Protein AF-A0A0Q1BBE3-F1 (afdb_monomer)

Sequence (243 aa):
MKIILVIGLLFCFNSFLSADYQDIVNDFSSLLDNVRGSPYDESRFDVNLYFSVLTHISMESGYVLDFIYLSSGGDGSPILISREELVDRKIIEQEIVNNYEMDFEKFLEFCSAYTDHVVVEDTVQGYFELVLLIVMGEQFYLSWHGNYNDRRIIAGDQGIDDVLNQEIEFGQEFSDEFIQQAENLDPSPVIQDLGDQVMVKVLTFTKWGGFQTATFLISKKFPHEIQLDGYETVVAYNCGVRF

Secondary structure (DSSP, 8-state):
-----------S-HHHHHHHHHHHHHHHHHHHHTTTTSPP-TTS--GGGGGGT-TTEEEPTTEEEEEEEEEEBTEEEEEEEEEETTS-HHHHHHHHHHHHTT-HHHHHHHHHHGGGGEEE-SSHHHHHHHHHHHHHTT-SS-BGGGGGG--EEE-SHHHHHHHHHS--SSS-PPPHHHHHHHHT-----EEEE-SSEEEEEEEEEETTTEEEEEEEEEESSSSPPEEEEEEEEEEE-------

pLDDT: mean 88.36, std 15.4, range [30.89, 98.62]

Nearest PDB structures (foldseek):
  9brq-assembly1_7  TM=2.506E-01  e=3.958E-01  Mus musculus
  1usp-assembly1_B  TM=2.755E-01  e=1.616E+00  Deinococcus radiodurans R1 = ATCC 13939 = DSM 20539
  3vr4-assembly1_G  TM=2.197E-01  e=1.090E+00  Enterococcus hirae
  2h36-assembly1_X  TM=3.801E-01  e=6.235E+00  Sulfolobus islandicus filamentous virus
  9b8p-assembly1_H  TM=2.439E-01  e=1.808E+00  Rattus norvegicus

Radius of gyration: 19.4 Å; Cα contacts (8 Å, |Δi|>4): 385; chains: 1; bounding box: 69×38×48 Å

Structure (mmCIF, N/CA/C/O backbone):
data_AF-A0A0Q1BBE3-F1
#
_entry.id   AF-A0A0Q1BBE3-F1
#
loop_
_atom_site.group_PDB
_atom_site.id
_atom_site.type_symbol
_atom_site.label_atom_id
_atom_site.label_alt_id
_atom_site.label_comp_id
_atom_site.label_asym_id
_atom_site.label_entity_id
_atom_site.label_seq_id
_atom_site.pdbx_PDB_ins_code
_atom_site.Cartn_x
_atom_site.Cartn_y
_atom_site.Cartn_z
_atom_site.occupancy
_atom_site.B_iso_or_equiv
_atom_site.auth_seq_id
_atom_site.auth_comp_id
_atom_site.auth_asym_id
_atom_site.auth_atom_id
_atom_site.pdbx_PDB_model_num
ATOM 1 N N . MET A 1 1 ? -49.646 3.018 19.192 1.00 38.69 1 MET A N 1
ATOM 2 C CA . MET A 1 1 ? -48.468 3.439 18.410 1.00 38.69 1 MET A CA 1
ATOM 3 C C . MET A 1 1 ? -47.242 3.197 19.282 1.00 38.69 1 MET A C 1
ATOM 5 O O . MET A 1 1 ? -47.058 3.918 20.250 1.00 38.69 1 MET A O 1
ATOM 9 N N . LYS A 1 2 ? -46.522 2.090 19.063 1.00 30.89 2 LYS A N 1
ATOM 10 C CA . LYS A 1 2 ? -45.308 1.728 19.814 1.00 30.89 2 LYS A CA 1
ATOM 11 C C . LYS A 1 2 ? -44.113 2.065 18.928 1.00 30.89 2 LYS A C 1
ATOM 13 O O . LYS A 1 2 ? -44.001 1.502 17.846 1.00 30.89 2 LYS A O 1
ATOM 18 N N . ILE A 1 3 ? -43.277 2.993 19.377 1.00 31.72 3 ILE A N 1
ATOM 19 C CA . ILE A 1 3 ? -41.975 3.271 18.772 1.00 31.72 3 ILE A CA 1
ATOM 20 C C . ILE A 1 3 ? -41.036 2.182 19.293 1.00 31.72 3 ILE A C 1
ATOM 22 O O . ILE A 1 3 ? -40.785 2.110 20.495 1.00 31.72 3 ILE A O 1
ATOM 26 N N . ILE A 1 4 ? -40.598 1.289 18.409 1.00 33.25 4 ILE A N 1
ATOM 27 C CA . ILE A 1 4 ? -39.513 0.352 18.696 1.00 33.25 4 ILE A CA 1
ATOM 28 C C . ILE A 1 4 ? -38.225 1.103 18.370 1.00 33.25 4 ILE A C 1
ATOM 30 O O . ILE A 1 4 ? -37.929 1.367 17.209 1.00 33.25 4 ILE A O 1
ATOM 34 N N . LEU A 1 5 ? -37.506 1.496 19.417 1.00 34.03 5 LEU A N 1
ATOM 35 C CA . LEU A 1 5 ? -36.153 2.020 19.325 1.00 34.03 5 LEU A CA 1
ATOM 36 C C . LEU A 1 5 ? -35.224 0.810 19.139 1.00 34.03 5 LEU A C 1
ATOM 38 O O . LEU A 1 5 ? -35.000 0.054 20.084 1.00 34.03 5 LEU A O 1
ATOM 42 N N . VAL A 1 6 ? -34.745 0.579 17.917 1.00 35.16 6 VAL A N 1
ATOM 43 C CA . VAL A 1 6 ? -33.691 -0.411 17.660 1.00 35.16 6 VAL A CA 1
ATOM 44 C C . VAL A 1 6 ? -32.364 0.267 17.979 1.00 35.16 6 VAL A C 1
ATOM 46 O O . VAL A 1 6 ? -31.779 0.943 17.140 1.00 35.16 6 VAL A O 1
ATOM 49 N N . ILE A 1 7 ? -31.923 0.136 19.228 1.00 39.75 7 ILE A N 1
ATOM 50 C CA . ILE A 1 7 ? -30.528 0.379 19.595 1.00 39.75 7 ILE A CA 1
ATOM 51 C C . ILE A 1 7 ? -29.765 -0.843 19.087 1.00 39.75 7 ILE A C 1
ATOM 53 O O . ILE A 1 7 ? -29.813 -1.913 19.694 1.00 39.75 7 ILE A O 1
ATOM 57 N N . GLY A 1 8 ? -29.143 -0.702 17.916 1.00 35.53 8 GLY A N 1
ATOM 58 C CA . GLY A 1 8 ? -28.186 -1.674 17.410 1.00 35.53 8 GLY A CA 1
ATOM 59 C C . GLY A 1 8 ? -27.011 -1.741 18.376 1.00 35.53 8 GLY A C 1
ATOM 60 O O . GLY A 1 8 ? -26.301 -0.757 18.571 1.00 35.53 8 GLY A O 1
ATOM 61 N N . LEU A 1 9 ? -26.851 -2.892 19.020 1.00 37.28 9 LEU A N 1
ATOM 62 C CA . LEU A 1 9 ? -25.669 -3.215 19.797 1.00 37.28 9 LEU A CA 1
ATOM 63 C C . LEU A 1 9 ? -24.468 -3.315 18.847 1.00 37.28 9 LEU A C 1
ATOM 65 O O . LEU A 1 9 ? -24.250 -4.363 18.245 1.00 37.28 9 LEU A O 1
ATOM 69 N N . LEU A 1 10 ? -23.686 -2.237 18.730 1.00 39.53 10 LEU A N 1
ATOM 70 C CA . LEU A 1 10 ? -22.267 -2.332 18.382 1.00 39.53 10 LEU A CA 1
ATOM 71 C C . LEU A 1 10 ? -21.569 -3.018 19.564 1.00 39.53 10 LEU A C 1
ATOM 73 O O . LEU A 1 10 ? -21.119 -2.370 20.507 1.00 39.53 10 LEU A O 1
ATOM 77 N N . PHE A 1 11 ? -21.579 -4.349 19.575 1.00 39.91 11 PHE A N 1
ATOM 78 C CA . PHE A 1 11 ? -20.826 -5.129 20.548 1.00 39.91 11 PHE A CA 1
ATOM 79 C C . PHE A 1 11 ? -19.381 -5.280 20.061 1.00 39.91 11 PHE A C 1
ATOM 81 O O . PHE A 1 11 ? -19.138 -5.784 18.970 1.00 39.91 11 PHE A O 1
ATOM 88 N N . CYS A 1 12 ? -18.458 -4.833 20.911 1.00 37.78 12 CYS A N 1
ATOM 89 C CA . CYS A 1 12 ? -17.008 -5.017 20.927 1.00 37.78 12 CYS A CA 1
ATOM 90 C C . CYS A 1 12 ? -16.486 -6.317 20.270 1.00 37.78 12 CYS A C 1
ATOM 92 O O . CYS A 1 12 ? -16.204 -7.287 20.970 1.00 37.78 12 CYS A O 1
ATOM 94 N N . PHE A 1 13 ? -16.302 -6.313 18.949 1.00 41.62 13 PHE A N 1
ATOM 95 C CA . PHE A 1 13 ? -15.558 -7.344 18.207 1.00 41.62 13 PHE A CA 1
ATOM 96 C C . PHE A 1 13 ? -14.254 -6.815 17.578 1.00 41.62 13 PHE A C 1
ATOM 98 O O . PHE A 1 13 ? -13.546 -7.573 16.925 1.00 41.62 13 PHE A O 1
ATOM 105 N N . ASN A 1 14 ? -13.901 -5.542 17.794 1.00 45.69 14 ASN A N 1
ATOM 106 C CA . ASN A 1 14 ? -12.776 -4.914 17.089 1.00 45.69 14 ASN A CA 1
ATOM 107 C C . ASN A 1 14 ? -11.389 -5.349 17.584 1.00 45.69 14 ASN A C 1
ATOM 109 O O . ASN A 1 14 ? -10.481 -5.456 16.772 1.00 45.69 14 ASN A O 1
ATOM 113 N N . SER A 1 15 ? -11.205 -5.646 18.875 1.00 46.34 15 SER A N 1
ATOM 114 C CA . SER A 1 15 ? -9.851 -5.847 19.422 1.00 46.34 15 SER A CA 1
ATOM 115 C C . SER A 1 15 ? -9.188 -7.174 19.036 1.00 46.34 15 SER A C 1
ATOM 117 O O . SER A 1 15 ? -7.986 -7.310 19.205 1.00 46.34 15 SER A O 1
ATOM 119 N N . PHE A 1 16 ? -9.954 -8.171 18.574 1.00 43.41 16 PHE A N 1
ATOM 120 C CA . PHE A 1 16 ? -9.384 -9.428 18.066 1.00 43.41 16 PHE A CA 1
ATOM 121 C C . PHE A 1 16 ? -9.067 -9.352 16.570 1.00 43.41 16 PHE A C 1
ATOM 123 O O . PHE A 1 16 ? -8.090 -9.944 16.142 1.00 43.41 16 PHE A O 1
ATOM 130 N N . LEU A 1 17 ? -9.850 -8.592 15.798 1.00 57.25 17 LEU A N 1
ATOM 131 C CA . LEU A 1 17 ? -9.619 -8.422 14.362 1.00 57.25 17 LEU A CA 1
ATOM 132 C C . LEU A 1 17 ? -8.438 -7.481 14.068 1.00 57.25 17 LEU A C 1
ATOM 134 O O . LEU A 1 17 ? -7.783 -7.643 13.048 1.00 57.25 17 LEU A O 1
ATOM 138 N N . SER A 1 18 ? -8.141 -6.511 14.943 1.00 59.53 18 SER A N 1
ATOM 139 C CA . SER A 1 18 ? -7.030 -5.567 14.729 1.00 59.53 18 SER A CA 1
ATOM 140 C C . SER A 1 18 ? -5.644 -6.215 14.824 1.00 59.53 18 SER A C 1
ATOM 142 O O . SER A 1 18 ? -4.755 -5.854 14.054 1.00 59.53 18 SER A O 1
ATOM 144 N N . ALA A 1 19 ? -5.458 -7.197 15.715 1.00 63.62 19 ALA A N 1
ATOM 145 C CA . ALA A 1 19 ? -4.202 -7.944 15.818 1.00 63.62 19 ALA A CA 1
ATOM 146 C C . ALA A 1 19 ? -3.889 -8.693 14.509 1.00 63.62 19 ALA A C 1
ATOM 148 O O . ALA A 1 19 ? -2.782 -8.575 13.990 1.00 63.62 19 ALA A O 1
ATOM 149 N N . ASP A 1 20 ? -4.898 -9.348 13.924 1.00 85.62 20 ASP A N 1
ATOM 150 C CA . ASP A 1 20 ? -4.752 -10.105 12.676 1.00 85.62 20 ASP A CA 1
ATOM 151 C C . ASP A 1 20 ? -4.357 -9.193 11.494 1.00 85.62 20 ASP A C 1
ATOM 153 O O . ASP A 1 20 ? -3.498 -9.547 10.687 1.00 85.62 20 ASP A O 1
ATOM 157 N N . TYR A 1 21 ? -4.923 -7.983 11.399 1.00 95.06 21 TYR A N 1
ATOM 158 C CA . TYR A 1 21 ? -4.557 -7.042 10.333 1.00 95.06 21 TYR A CA 1
ATOM 159 C C . TYR A 1 21 ? -3.155 -6.454 10.501 1.00 95.06 21 TYR A C 1
ATOM 161 O O . TYR A 1 21 ? -2.458 -6.254 9.504 1.00 95.06 21 TYR A O 1
ATOM 169 N N . GLN A 1 22 ? -2.727 -6.170 11.734 1.00 95.75 22 GLN A N 1
ATOM 170 C CA . GLN A 1 22 ? -1.378 -5.662 11.978 1.00 95.75 22 GLN A CA 1
ATOM 171 C C . GLN A 1 22 ? -0.310 -6.714 11.652 1.00 95.75 22 GLN A C 1
ATOM 173 O O . GLN A 1 22 ? 0.737 -6.352 11.114 1.00 95.75 22 GLN A O 1
ATOM 178 N N . ASP A 1 23 ? -0.586 -7.995 11.897 1.00 95.94 23 ASP A N 1
ATOM 179 C CA . ASP A 1 23 ? 0.309 -9.089 11.511 1.00 95.94 23 ASP A CA 1
ATOM 180 C C . ASP A 1 23 ? 0.468 -9.170 9.984 1.00 95.94 23 ASP A C 1
ATOM 182 O O . ASP A 1 23 ? 1.596 -9.182 9.491 1.00 95.94 23 ASP A O 1
ATOM 186 N N . ILE A 1 24 ? -0.627 -9.079 9.216 1.00 97.12 24 ILE A N 1
ATOM 187 C CA . ILE A 1 24 ? -0.568 -9.037 7.740 1.00 97.12 24 ILE A CA 1
ATOM 188 C C . ILE A 1 24 ? 0.247 -7.828 7.254 1.00 97.12 24 ILE A C 1
ATOM 190 O O . ILE A 1 24 ? 1.078 -7.953 6.353 1.00 97.12 24 ILE A O 1
ATOM 194 N N . VAL A 1 25 ? 0.050 -6.651 7.859 1.00 97.75 25 VAL A N 1
ATOM 195 C CA . VAL A 1 25 ? 0.835 -5.444 7.542 1.00 97.75 25 VAL A CA 1
ATOM 196 C C . VAL A 1 25 ? 2.324 -5.665 7.816 1.00 97.75 25 VAL A C 1
ATOM 198 O O . VAL A 1 25 ? 3.163 -5.206 7.035 1.00 97.75 25 VAL A O 1
ATOM 201 N N . ASN A 1 26 ? 2.673 -6.344 8.908 1.00 96.69 26 ASN A N 1
ATOM 202 C CA . ASN A 1 26 ? 4.059 -6.612 9.289 1.00 96.69 26 ASN A CA 1
ATOM 203 C C . ASN A 1 26 ? 4.722 -7.630 8.354 1.00 96.69 26 ASN A C 1
ATOM 205 O O . ASN A 1 26 ? 5.845 -7.400 7.898 1.00 96.69 26 ASN A O 1
ATOM 209 N N . ASP A 1 27 ? 4.016 -8.704 8.008 1.00 97.06 27 ASP A N 1
ATOM 210 C CA . ASP A 1 27 ? 4.481 -9.702 7.045 1.00 97.06 27 ASP A CA 1
ATOM 211 C C . ASP A 1 27 ? 4.685 -9.071 5.662 1.00 97.06 27 ASP A C 1
ATOM 213 O O . ASP A 1 27 ? 5.722 -9.268 5.023 1.00 97.06 27 ASP A O 1
ATOM 217 N N . PHE A 1 28 ? 3.746 -8.225 5.229 1.00 97.25 28 PHE A N 1
ATOM 218 C CA . PHE A 1 28 ? 3.855 -7.499 3.967 1.00 97.25 28 PHE A CA 1
ATOM 219 C C . PHE A 1 28 ? 5.021 -6.503 3.981 1.00 97.25 28 PHE A C 1
ATOM 221 O O . PHE A 1 28 ? 5.818 -6.463 3.045 1.00 97.25 28 PHE A O 1
ATOM 228 N N . SER A 1 29 ? 5.184 -5.746 5.072 1.00 95.81 29 SER A N 1
ATOM 229 C CA . SER A 1 29 ? 6.319 -4.827 5.257 1.00 95.81 29 SER A CA 1
ATOM 230 C C . SER A 1 29 ? 7.657 -5.563 5.202 1.00 95.81 29 SER A C 1
ATOM 232 O O . SER A 1 29 ? 8.589 -5.093 4.553 1.00 95.81 29 SER A O 1
ATOM 234 N N . SER A 1 30 ? 7.727 -6.757 5.793 1.00 95.44 30 SER A N 1
ATOM 235 C CA . SER A 1 30 ? 8.933 -7.587 5.797 1.00 95.44 30 SER A CA 1
ATOM 236 C C . SER A 1 30 ? 9.357 -8.018 4.390 1.00 95.44 30 SER A C 1
ATOM 238 O O . SER A 1 30 ? 10.555 -8.127 4.124 1.00 95.44 30 SER A O 1
ATOM 240 N N . LEU A 1 31 ? 8.414 -8.226 3.459 1.00 95.12 31 LEU A N 1
ATOM 241 C CA . LEU A 1 31 ? 8.752 -8.470 2.052 1.00 95.12 31 LEU A CA 1
ATOM 242 C C . LEU A 1 31 ? 9.454 -7.254 1.433 1.00 95.12 31 LEU A C 1
ATOM 244 O O . LEU A 1 31 ? 10.490 -7.416 0.787 1.00 95.12 31 LEU A O 1
ATOM 248 N N . LEU A 1 32 ? 8.917 -6.055 1.669 1.00 93.44 32 LEU A N 1
ATOM 249 C CA . LEU A 1 32 ? 9.405 -4.786 1.116 1.00 93.44 32 LEU A CA 1
ATOM 250 C C . LEU A 1 32 ? 10.773 -4.388 1.695 1.00 93.44 32 LEU A C 1
ATOM 252 O O . LEU A 1 32 ? 11.658 -3.924 0.969 1.00 93.44 32 LEU A O 1
ATOM 256 N N . ASP A 1 33 ? 10.973 -4.608 2.995 1.00 89.25 33 ASP A N 1
ATOM 257 C CA . ASP A 1 33 ? 12.193 -4.233 3.717 1.00 89.25 33 ASP A CA 1
ATOM 258 C C . ASP A 1 33 ? 13.439 -4.996 3.241 1.00 89.25 33 ASP A C 1
ATOM 260 O O . ASP A 1 33 ? 14.551 -4.479 3.347 1.00 89.25 33 ASP A O 1
ATOM 264 N N . ASN A 1 34 ? 13.277 -6.166 2.611 1.00 85.94 34 ASN A N 1
ATOM 265 C CA . ASN A 1 34 ? 14.393 -6.920 2.020 1.00 85.94 34 ASN A CA 1
ATOM 266 C C . ASN A 1 34 ? 15.169 -6.135 0.952 1.00 85.94 34 ASN A C 1
ATOM 268 O O . ASN A 1 34 ? 16.331 -6.448 0.661 1.00 85.94 34 ASN A O 1
ATOM 272 N N . VAL A 1 35 ? 14.526 -5.140 0.340 1.00 86.69 35 VAL A N 1
ATOM 273 C CA . VAL A 1 35 ? 15.111 -4.337 -0.737 1.00 86.69 35 VAL A CA 1
ATOM 274 C C . VAL A 1 35 ? 14.996 -2.830 -0.509 1.00 86.69 35 VAL A C 1
ATOM 276 O O . VAL A 1 35 ? 15.541 -2.043 -1.287 1.00 86.69 35 VAL A O 1
ATOM 279 N N . ARG A 1 36 ? 14.350 -2.399 0.579 1.00 83.69 36 ARG A N 1
ATOM 280 C CA . ARG A 1 36 ? 14.282 -0.990 0.976 1.00 83.69 36 ARG A CA 1
ATOM 281 C C . ARG A 1 36 ? 15.690 -0.439 1.237 1.00 83.69 36 ARG A C 1
ATOM 283 O O . ARG A 1 36 ? 16.538 -1.101 1.829 1.00 83.69 36 ARG A O 1
ATOM 290 N N . GLY A 1 37 ? 15.968 0.758 0.719 1.00 80.69 37 GLY A N 1
ATOM 291 C CA . GLY A 1 37 ? 17.283 1.408 0.820 1.00 80.69 37 GLY A CA 1
ATOM 292 C C . GLY A 1 37 ? 18.412 0.747 0.013 1.00 80.69 37 GLY A C 1
ATOM 293 O O . GLY A 1 37 ? 19.529 1.262 -0.006 1.00 80.69 37 GLY A O 1
ATOM 294 N N . SER A 1 38 ? 18.153 -0.371 -0.674 1.00 84.81 38 SER A N 1
ATOM 295 C CA . SER A 1 38 ? 19.119 -0.973 -1.597 1.00 84.81 38 SER A CA 1
ATOM 296 C C . SER A 1 38 ? 19.057 -0.293 -2.969 1.00 84.81 38 SER A C 1
ATOM 298 O O . SER A 1 38 ? 17.979 0.122 -3.393 1.00 84.81 38 SER A O 1
ATOM 300 N N . PRO A 1 39 ? 20.173 -0.229 -3.720 1.00 85.81 39 PRO A N 1
ATOM 301 C CA . PRO A 1 39 ? 20.118 0.070 -5.146 1.00 85.81 39 PRO A CA 1
ATOM 302 C C . PRO A 1 39 ? 19.200 -0.918 -5.873 1.00 85.81 39 PRO A C 1
ATOM 304 O O . PRO A 1 39 ? 19.173 -2.102 -5.520 1.00 85.81 39 PRO A O 1
ATOM 307 N N . TYR A 1 40 ? 18.488 -0.434 -6.892 1.00 89.25 40 TYR A N 1
ATOM 308 C CA . TYR A 1 40 ? 17.643 -1.271 -7.738 1.00 89.25 40 TYR A CA 1
ATOM 309 C C . TYR A 1 40 ? 18.439 -2.418 -8.378 1.00 89.25 40 TY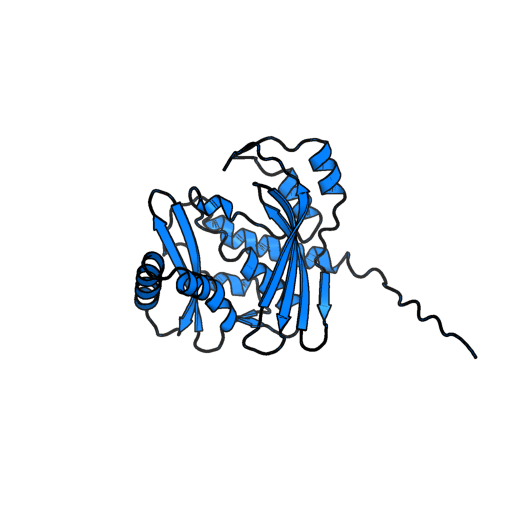R A C 1
ATOM 311 O O . TYR A 1 40 ? 19.509 -2.210 -8.954 1.00 89.25 40 TYR A O 1
ATOM 319 N N . ASP A 1 41 ? 17.885 -3.624 -8.271 1.00 88.25 41 ASP A N 1
ATOM 320 C CA . ASP A 1 41 ? 18.372 -4.846 -8.902 1.00 88.25 41 ASP A CA 1
ATOM 321 C C . ASP A 1 41 ? 17.161 -5.714 -9.255 1.00 88.25 41 ASP A C 1
ATOM 323 O O . ASP A 1 41 ? 16.503 -6.271 -8.375 1.00 88.25 41 ASP A O 1
ATOM 327 N N . GLU A 1 42 ? 16.874 -5.830 -10.551 1.00 84.38 42 GLU A N 1
ATOM 328 C CA . GLU A 1 42 ? 15.707 -6.551 -11.070 1.00 84.38 42 GLU A CA 1
ATOM 329 C C . GLU A 1 42 ? 15.639 -8.024 -10.639 1.00 84.38 42 GLU A C 1
ATOM 331 O O . GLU A 1 42 ? 14.571 -8.625 -10.677 1.00 84.38 42 GLU A O 1
ATOM 336 N N . SER A 1 43 ? 16.767 -8.621 -10.241 1.00 87.94 43 SER A N 1
ATOM 337 C CA . SER A 1 43 ? 16.845 -10.033 -9.859 1.00 87.94 43 SER A CA 1
ATOM 338 C C . SER A 1 43 ? 16.575 -10.289 -8.375 1.00 87.94 43 SER A C 1
ATOM 340 O O . SER A 1 43 ? 16.473 -11.443 -7.956 1.00 87.94 43 SER A O 1
ATOM 342 N N . ARG A 1 44 ? 16.493 -9.228 -7.563 1.00 89.50 44 ARG A N 1
ATOM 343 C CA . ARG A 1 44 ? 16.439 -9.320 -6.096 1.00 89.50 44 ARG A CA 1
ATOM 344 C C . ARG A 1 44 ? 15.040 -9.203 -5.508 1.00 89.50 44 ARG A C 1
ATOM 346 O O . ARG A 1 44 ? 14.896 -9.433 -4.308 1.00 89.50 44 ARG A O 1
ATOM 353 N N . PHE A 1 45 ? 14.038 -8.867 -6.315 1.00 93.75 45 PHE A N 1
ATOM 354 C CA . PHE A 1 45 ? 12.675 -8.694 -5.838 1.00 93.75 45 PHE A CA 1
ATOM 355 C C . PHE A 1 45 ? 11.650 -9.225 -6.833 1.00 93.75 45 PHE A C 1
ATOM 357 O O . PHE A 1 45 ? 11.679 -8.870 -8.008 1.00 93.75 45 PHE A O 1
ATOM 364 N N . ASP A 1 46 ? 10.735 -10.054 -6.339 1.00 94.75 46 ASP A N 1
ATOM 365 C CA . ASP A 1 46 ? 9.602 -10.575 -7.096 1.00 94.75 46 ASP A CA 1
ATOM 366 C C . ASP A 1 46 ? 8.309 -10.135 -6.410 1.00 94.75 46 ASP A C 1
ATOM 368 O O . ASP A 1 46 ? 7.975 -10.610 -5.323 1.00 94.75 46 ASP A O 1
ATOM 372 N N . VAL A 1 47 ? 7.577 -9.225 -7.054 1.00 96.44 47 VAL A N 1
ATOM 373 C CA . VAL A 1 47 ? 6.303 -8.693 -6.547 1.00 96.44 47 VAL A CA 1
ATOM 374 C C . VAL A 1 47 ? 5.215 -9.767 -6.455 1.00 96.44 47 VAL A C 1
ATOM 376 O O . VAL A 1 47 ? 4.268 -9.605 -5.694 1.00 96.44 47 VAL A O 1
ATOM 379 N N . ASN A 1 48 ? 5.351 -10.912 -7.135 1.00 96.94 48 ASN A N 1
ATOM 380 C CA . ASN A 1 48 ? 4.396 -12.016 -6.993 1.00 96.94 48 ASN A CA 1
ATOM 381 C C . ASN A 1 48 ? 4.480 -12.688 -5.614 1.00 96.94 48 ASN A C 1
ATOM 383 O O . ASN A 1 48 ? 3.534 -13.362 -5.204 1.00 96.94 48 ASN A O 1
ATOM 387 N N . LEU A 1 49 ? 5.559 -12.460 -4.851 1.00 97.12 49 LEU A N 1
ATOM 388 C CA . LEU A 1 49 ? 5.642 -12.886 -3.452 1.00 97.12 49 LEU A CA 1
ATOM 389 C C . LEU A 1 49 ? 4.602 -12.192 -2.565 1.00 97.12 49 LEU A C 1
ATOM 391 O O . LEU A 1 49 ? 4.277 -12.732 -1.509 1.00 97.12 49 LEU A O 1
ATOM 395 N N . TYR A 1 50 ? 4.027 -11.060 -2.989 1.00 98.25 50 TYR A N 1
ATOM 396 C CA . TYR A 1 50 ? 2.922 -10.409 -2.282 1.00 98.25 50 TYR A CA 1
ATOM 397 C C . TYR A 1 50 ? 1.764 -11.367 -2.015 1.00 98.25 50 TYR A C 1
ATOM 399 O O . TYR A 1 50 ? 1.258 -11.404 -0.898 1.00 98.25 50 TYR A O 1
ATOM 407 N N . PHE A 1 51 ? 1.420 -12.229 -2.973 1.00 98.12 51 PHE A N 1
ATOM 408 C CA . PHE A 1 51 ? 0.315 -13.186 -2.842 1.00 98.12 51 PHE A CA 1
ATOM 409 C C . PHE A 1 51 ? 0.615 -14.366 -1.901 1.00 98.12 51 PHE A C 1
ATOM 411 O O . PHE A 1 51 ? -0.264 -15.179 -1.630 1.00 98.12 51 PHE A O 1
ATOM 418 N N . SER A 1 52 ? 1.841 -14.473 -1.371 1.00 97.38 52 SER A N 1
ATOM 419 C CA . SER A 1 52 ? 2.135 -15.393 -0.260 1.00 97.38 52 SER A CA 1
ATOM 420 C C . SER A 1 52 ? 1.664 -14.861 1.100 1.00 97.38 52 SER A C 1
ATOM 422 O O . SER A 1 52 ? 1.489 -15.651 2.024 1.00 97.38 52 SER A O 1
ATOM 424 N N . VAL A 1 53 ? 1.439 -13.545 1.199 1.00 97.81 53 VAL A N 1
ATOM 425 C CA . VAL A 1 53 ? 0.921 -12.845 2.387 1.00 97.81 53 VAL A CA 1
ATOM 426 C C . VAL A 1 53 ? -0.526 -12.399 2.153 1.00 97.81 53 VAL A C 1
ATOM 428 O O . VAL A 1 53 ? -1.393 -12.632 2.990 1.00 97.81 53 VAL A O 1
ATOM 431 N N . LEU A 1 54 ? -0.803 -11.808 0.988 1.00 98.12 54 LEU A N 1
ATOM 432 C CA . LEU A 1 54 ? -2.121 -11.327 0.571 1.00 98.12 54 LEU A CA 1
ATOM 433 C C . LEU A 1 54 ? -2.941 -12.475 -0.040 1.00 98.12 54 LEU A C 1
ATOM 435 O O . LEU A 1 54 ? -3.130 -12.561 -1.252 1.00 98.12 54 LEU A O 1
ATOM 439 N N . THR A 1 55 ? -3.336 -13.420 0.810 1.00 97.88 55 THR A N 1
ATOM 440 C CA . THR A 1 55 ? -3.904 -14.718 0.401 1.00 97.88 55 THR A CA 1
ATOM 441 C C . THR A 1 55 ? -5.358 -14.685 -0.085 1.00 97.88 55 THR A C 1
ATOM 443 O O . THR A 1 55 ? -5.820 -15.682 -0.635 1.00 97.88 55 THR A O 1
ATOM 446 N N . HIS A 1 56 ? -6.066 -13.567 0.079 1.00 98.25 56 HIS A N 1
ATOM 447 C CA . HIS A 1 56 ? -7.457 -13.360 -0.351 1.00 98.25 56 HIS A CA 1
ATOM 448 C C . HIS A 1 56 ? -7.563 -12.489 -1.609 1.00 98.25 56 HIS A C 1
ATOM 450 O O . HIS A 1 56 ? -8.666 -12.111 -2.021 1.00 98.25 56 HIS A O 1
ATOM 456 N N . ILE A 1 57 ? -6.426 -12.166 -2.226 1.00 98.50 57 ILE A N 1
ATOM 457 C CA . ILE A 1 57 ? -6.360 -11.543 -3.543 1.00 98.50 57 ILE A CA 1
ATOM 458 C C . ILE A 1 57 ? -5.422 -12.338 -4.452 1.00 98.50 57 ILE A C 1
ATOM 460 O O . ILE A 1 57 ? -4.523 -13.049 -4.010 1.00 98.50 57 ILE A O 1
ATOM 464 N N . SER A 1 58 ? -5.633 -12.231 -5.755 1.00 98.50 58 SER A N 1
ATOM 465 C CA . SER A 1 58 ? -4.787 -12.870 -6.764 1.00 98.50 58 SER A CA 1
ATOM 466 C C . SER A 1 58 ? -4.835 -12.076 -8.060 1.00 98.50 58 SER A C 1
ATOM 468 O O . SER A 1 58 ? -5.696 -11.216 -8.227 1.00 98.50 58 SER A O 1
ATOM 470 N N . MET A 1 59 ? -3.934 -12.358 -8.995 1.00 98.31 59 MET A N 1
ATOM 471 C CA . MET A 1 59 ? -4.081 -11.832 -10.351 1.00 98.31 59 MET A CA 1
ATOM 472 C C . MET A 1 59 ? -5.167 -12.596 -11.115 1.00 98.31 59 MET A C 1
ATOM 474 O O . MET A 1 59 ? -5.358 -13.799 -10.923 1.00 98.31 59 MET A O 1
ATOM 478 N N . GLU A 1 60 ? -5.853 -11.904 -12.021 1.00 98.19 60 GLU A N 1
ATOM 479 C CA . GLU A 1 60 ? -6.737 -12.512 -13.010 1.00 98.19 60 GLU A CA 1
ATOM 480 C C . GLU A 1 60 ? -5.993 -13.604 -13.793 1.00 98.19 60 GLU A C 1
ATOM 482 O O . GLU A 1 60 ? -4.808 -13.488 -14.110 1.00 98.19 60 GLU A O 1
ATOM 487 N N . SER A 1 61 ? -6.692 -14.689 -14.132 1.00 97.50 61 SER A N 1
ATOM 488 C CA . SER A 1 61 ? -6.095 -15.786 -14.893 1.00 97.50 61 SER A CA 1
ATOM 489 C C . SER A 1 61 ? -5.509 -15.295 -16.223 1.00 97.50 61 SER A C 1
ATOM 491 O O . SER A 1 61 ? -6.210 -14.699 -17.036 1.00 97.50 61 SER A O 1
ATOM 493 N N . GLY A 1 62 ? -4.228 -15.591 -16.453 1.00 97.56 62 GLY A N 1
ATOM 494 C CA . GLY A 1 62 ? -3.481 -15.132 -17.628 1.00 97.56 62 GLY A CA 1
ATOM 495 C C . GLY A 1 62 ? -2.695 -13.838 -17.404 1.00 97.56 62 GLY A C 1
ATOM 496 O O . GLY A 1 62 ? -1.918 -13.461 -18.281 1.00 97.56 62 GLY A O 1
ATOM 497 N N . TYR A 1 63 ? -2.838 -13.205 -16.237 1.00 97.75 63 TYR A N 1
ATOM 498 C CA . TYR A 1 63 ? -2.085 -12.025 -15.827 1.00 97.75 63 TYR A CA 1
ATOM 499 C C . TYR A 1 63 ? -1.134 -12.333 -14.670 1.00 97.75 63 TYR A C 1
ATOM 501 O O . TYR A 1 63 ? -1.361 -13.232 -13.861 1.00 97.75 63 TYR A O 1
ATOM 509 N N . VAL A 1 64 ? -0.062 -11.550 -14.588 1.00 97.12 64 VAL A N 1
ATOM 510 C CA . VAL A 1 64 ? 0.893 -11.543 -13.476 1.00 97.12 64 VAL A CA 1
ATOM 511 C C . VAL A 1 64 ? 1.116 -10.117 -12.991 1.00 97.12 64 VAL A C 1
ATOM 513 O O . VAL A 1 64 ? 0.970 -9.163 -13.765 1.00 97.12 64 VAL A O 1
ATOM 516 N N . LEU A 1 65 ? 1.484 -9.983 -11.716 1.00 97.38 65 LEU A N 1
ATOM 517 C CA . LEU A 1 65 ? 1.949 -8.718 -11.169 1.00 97.38 65 LEU A CA 1
ATOM 518 C C . LEU A 1 65 ? 3.428 -8.568 -11.533 1.00 97.38 65 LEU A C 1
ATOM 520 O O . LEU A 1 65 ? 4.219 -9.502 -11.386 1.00 97.38 65 LEU A O 1
ATOM 524 N N . ASP A 1 66 ? 3.801 -7.403 -12.031 1.00 95.62 66 ASP A N 1
ATOM 525 C CA . ASP A 1 66 ? 5.183 -7.043 -12.333 1.00 95.62 66 ASP A CA 1
ATOM 526 C C . ASP A 1 66 ? 5.396 -5.579 -11.934 1.00 95.62 66 ASP A C 1
ATOM 528 O O . ASP A 1 66 ? 4.485 -4.919 -11.427 1.00 95.62 66 ASP A O 1
ATOM 532 N N . PHE A 1 67 ? 6.597 -5.053 -12.142 1.00 94.38 67 PHE A N 1
ATOM 533 C CA . PHE A 1 67 ? 6.856 -3.638 -11.924 1.00 94.38 67 PHE A CA 1
ATOM 534 C C . PHE A 1 67 ? 7.857 -3.081 -12.928 1.00 94.38 67 PHE A C 1
ATOM 536 O O . PHE A 1 67 ? 8.713 -3.791 -13.460 1.00 94.38 67 PHE A O 1
ATOM 543 N N . ILE A 1 68 ? 7.764 -1.777 -13.161 1.00 92.38 68 ILE A N 1
ATOM 544 C CA . ILE A 1 68 ? 8.768 -1.003 -13.888 1.00 92.38 68 ILE A CA 1
ATOM 545 C C . ILE A 1 68 ? 9.424 -0.050 -12.905 1.00 92.38 68 ILE A C 1
ATOM 547 O O . ILE A 1 68 ? 8.750 0.598 -12.110 1.00 92.38 68 ILE A O 1
ATOM 551 N N . TYR A 1 69 ? 10.749 0.042 -12.957 1.00 91.69 69 TYR A N 1
ATOM 552 C CA . TYR A 1 69 ? 11.488 0.983 -12.133 1.00 91.69 69 TYR A CA 1
ATOM 553 C C . TYR A 1 69 ? 11.750 2.272 -12.905 1.00 91.69 69 TYR A C 1
ATOM 555 O O . TYR A 1 69 ? 12.535 2.286 -13.855 1.00 91.69 69 TYR A O 1
ATOM 563 N N . LEU A 1 70 ? 11.110 3.365 -12.493 1.00 88.19 70 LEU A N 1
ATOM 564 C CA . LEU A 1 70 ? 11.417 4.678 -13.041 1.00 88.19 70 LEU A CA 1
ATOM 565 C C . LEU A 1 70 ? 12.623 5.255 -12.318 1.00 88.19 70 LEU A C 1
ATOM 567 O O . LEU A 1 70 ? 12.560 5.507 -11.117 1.00 88.19 70 LEU A O 1
ATOM 571 N N . SER A 1 71 ? 13.704 5.504 -13.056 1.00 87.62 71 SER A N 1
ATOM 572 C CA . SER A 1 71 ? 14.896 6.164 -12.525 1.00 87.62 71 SER A CA 1
ATOM 573 C C . SER A 1 71 ? 15.303 7.356 -13.382 1.00 87.62 71 SER A C 1
ATOM 575 O O . SER A 1 71 ? 15.524 7.205 -14.585 1.00 87.62 71 SER A O 1
ATOM 577 N N . SER A 1 72 ? 15.463 8.527 -12.767 1.00 81.56 72 SER A N 1
ATOM 578 C CA . SER A 1 72 ? 15.972 9.726 -13.440 1.00 81.56 72 SER A CA 1
ATOM 579 C C . SER A 1 72 ? 16.695 10.628 -12.448 1.00 81.56 72 SER A C 1
ATOM 581 O O . SER A 1 72 ? 16.192 10.892 -11.368 1.00 81.56 72 SER A O 1
ATOM 583 N N . GLY A 1 73 ? 17.900 11.099 -12.781 1.00 76.81 73 GLY A N 1
ATOM 584 C CA . GLY A 1 73 ? 18.582 12.131 -11.985 1.00 76.81 73 GLY A CA 1
ATOM 585 C C . GLY A 1 73 ? 18.891 11.785 -10.516 1.00 76.81 73 GLY A C 1
ATOM 586 O O . GLY A 1 73 ? 19.218 12.691 -9.759 1.00 76.81 73 GLY A O 1
ATOM 587 N N . GLY A 1 74 ? 18.825 10.509 -10.115 1.00 76.88 74 GLY A N 1
ATOM 588 C CA . GLY A 1 74 ? 18.964 10.062 -8.719 1.00 76.88 74 GLY A CA 1
ATOM 589 C C . GLY A 1 74 ? 17.634 9.721 -8.036 1.00 76.88 74 GLY A C 1
ATOM 590 O O . GLY A 1 74 ? 17.643 9.032 -7.012 1.00 76.88 74 GLY A O 1
ATOM 591 N N . ASP A 1 75 ? 16.509 10.125 -8.631 1.00 85.31 75 ASP A N 1
ATOM 592 C CA . ASP A 1 75 ? 15.180 9.637 -8.273 1.00 85.31 75 ASP A CA 1
ATOM 593 C C . ASP A 1 75 ? 14.994 8.189 -8.693 1.00 85.31 75 ASP A C 1
ATOM 595 O O . ASP A 1 75 ? 15.568 7.722 -9.685 1.00 85.31 75 ASP A O 1
ATOM 599 N N . GLY A 1 76 ? 14.166 7.495 -7.922 1.00 89.19 76 GLY A N 1
ATOM 600 C CA . GLY A 1 76 ? 13.835 6.107 -8.165 1.00 89.19 76 GLY A CA 1
ATOM 601 C C . GLY A 1 76 ? 12.534 5.714 -7.488 1.00 89.19 76 GLY A C 1
ATOM 602 O O . GLY A 1 76 ? 12.416 5.853 -6.269 1.00 89.19 76 GLY A O 1
ATOM 603 N N . SER A 1 77 ? 11.576 5.209 -8.257 1.00 91.19 77 SER A N 1
ATOM 604 C CA . SER A 1 77 ? 10.342 4.631 -7.722 1.00 91.19 77 SER A CA 1
ATOM 605 C C . SER A 1 77 ? 9.850 3.490 -8.613 1.00 91.19 77 SER A C 1
ATOM 607 O O . SER A 1 77 ? 9.840 3.639 -9.841 1.00 91.19 77 SER A O 1
ATOM 609 N N . PRO A 1 78 ? 9.439 2.352 -8.034 1.00 92.69 78 PRO A N 1
ATOM 610 C CA . PRO A 1 78 ? 8.746 1.327 -8.790 1.00 92.69 78 PRO A CA 1
ATOM 611 C C . PRO A 1 78 ? 7.324 1.787 -9.116 1.00 92.69 78 PRO A C 1
ATOM 613 O O . PRO A 1 78 ? 6.737 2.584 -8.388 1.00 92.69 78 PRO A O 1
ATOM 616 N N . ILE A 1 79 ? 6.784 1.247 -10.199 1.00 91.88 79 ILE A N 1
ATOM 617 C CA . ILE A 1 79 ? 5.372 1.326 -10.561 1.00 91.88 79 ILE A CA 1
ATOM 618 C C . ILE A 1 79 ? 4.901 -0.098 -10.780 1.00 91.88 79 ILE A C 1
ATOM 620 O O . ILE A 1 79 ? 5.471 -0.806 -11.618 1.00 91.88 79 ILE A O 1
ATOM 624 N N . LEU A 1 80 ? 3.896 -0.522 -10.019 1.00 95.06 80 LEU A N 1
ATOM 625 C CA . LEU A 1 80 ? 3.269 -1.820 -10.219 1.00 95.06 80 LEU A CA 1
ATOM 626 C C . LEU A 1 80 ? 2.487 -1.820 -11.529 1.00 95.06 80 LEU A C 1
ATOM 628 O O . LEU A 1 80 ? 1.784 -0.872 -11.870 1.00 95.06 80 LEU A O 1
ATOM 632 N N . ILE A 1 81 ? 2.594 -2.925 -12.257 1.00 95.06 81 ILE A N 1
ATOM 633 C CA . ILE A 1 81 ? 1.854 -3.160 -13.491 1.00 95.06 81 ILE A CA 1
ATOM 634 C C . ILE A 1 81 ? 1.238 -4.553 -13.463 1.00 95.06 81 ILE A C 1
ATOM 636 O O . ILE A 1 81 ? 1.806 -5.504 -12.925 1.00 95.06 81 ILE A O 1
ATOM 640 N N . SER A 1 82 ? 0.089 -4.697 -14.107 1.00 95.00 82 SER A N 1
ATOM 641 C CA . SER A 1 82 ? -0.393 -5.996 -14.557 1.00 95.00 82 SER A CA 1
ATOM 642 C C . SER A 1 82 ? 0.104 -6.224 -15.974 1.00 95.00 82 SER A C 1
ATOM 644 O O . SER A 1 82 ? -0.007 -5.335 -16.823 1.00 95.00 82 SER A O 1
ATOM 646 N N . ARG A 1 83 ? 0.589 -7.424 -16.272 1.00 94.44 83 ARG A N 1
ATOM 647 C CA . ARG A 1 83 ? 0.859 -7.830 -17.654 1.00 94.44 83 ARG A CA 1
ATOM 648 C C . ARG A 1 83 ? 0.309 -9.214 -17.921 1.00 94.44 83 ARG A C 1
ATOM 650 O O . ARG A 1 83 ? 0.270 -10.049 -17.020 1.00 94.44 83 ARG A O 1
ATOM 657 N N . GLU A 1 84 ? -0.049 -9.472 -19.171 1.00 95.75 84 GLU A N 1
ATOM 658 C CA . GLU A 1 84 ? -0.284 -10.840 -19.621 1.00 95.75 84 GLU A CA 1
ATOM 659 C C . GLU A 1 84 ? 0.988 -11.676 -19.400 1.00 95.75 84 GLU A C 1
ATOM 661 O O . GLU A 1 84 ? 2.103 -11.244 -19.713 1.00 95.75 84 GLU A O 1
ATOM 666 N N . GLU A 1 85 ? 0.830 -12.888 -18.872 1.00 94.06 85 GLU A N 1
ATOM 667 C CA . GLU A 1 85 ? 1.937 -13.749 -18.434 1.00 94.06 85 GLU A CA 1
ATOM 668 C C . GLU A 1 85 ? 2.959 -14.014 -19.553 1.00 94.06 85 GLU A C 1
ATOM 670 O O . GLU A 1 85 ? 4.168 -14.065 -19.310 1.00 94.06 85 GLU A O 1
ATOM 675 N N . LEU A 1 86 ? 2.474 -14.124 -20.793 1.00 93.44 86 LEU A N 1
ATOM 676 C CA . LEU A 1 86 ? 3.272 -14.437 -21.980 1.00 93.44 86 LEU A CA 1
ATOM 677 C C . LEU A 1 86 ? 3.875 -13.205 -22.671 1.00 93.44 86 LEU A C 1
ATOM 679 O O . LEU A 1 86 ? 4.668 -13.363 -23.602 1.00 93.44 86 LEU A O 1
ATOM 683 N N . VAL A 1 87 ? 3.505 -11.995 -22.251 1.00 93.62 87 VAL A N 1
ATOM 684 C CA . VAL A 1 87 ? 4.038 -10.749 -22.809 1.00 93.62 87 VAL A CA 1
ATOM 685 C C . VAL A 1 87 ? 5.327 -10.378 -22.080 1.00 93.62 87 VAL A C 1
ATOM 687 O O . VAL A 1 87 ? 5.367 -10.316 -20.852 1.00 93.62 87 VAL A O 1
ATOM 690 N N . ASP A 1 88 ? 6.391 -10.120 -22.845 1.00 92.25 88 ASP A N 1
ATOM 691 C CA . ASP A 1 88 ? 7.670 -9.654 -22.305 1.00 92.25 88 ASP A CA 1
ATOM 692 C C . ASP A 1 88 ? 7.500 -8.261 -21.677 1.00 92.25 88 ASP A C 1
ATOM 694 O O . ASP A 1 88 ? 7.049 -7.322 -22.341 1.00 92.25 88 ASP A O 1
ATOM 698 N N . ARG A 1 89 ? 7.912 -8.121 -20.411 1.00 90.69 89 ARG A N 1
ATOM 699 C CA . ARG A 1 89 ? 7.897 -6.864 -19.650 1.00 90.69 89 ARG A CA 1
ATOM 700 C C . ARG A 1 89 ? 8.501 -5.692 -20.423 1.00 90.69 89 ARG A C 1
ATOM 702 O O . ARG A 1 89 ? 7.982 -4.585 -20.326 1.00 90.69 89 ARG A O 1
ATOM 709 N N . LYS A 1 90 ? 9.546 -5.920 -21.229 1.00 89.81 90 LYS A N 1
ATOM 710 C CA . LYS A 1 90 ? 10.221 -4.861 -22.004 1.00 89.81 90 LYS A CA 1
ATOM 711 C C . LYS A 1 90 ? 9.302 -4.149 -22.993 1.00 89.81 90 LYS A C 1
ATOM 713 O O . LYS A 1 90 ? 9.556 -2.998 -23.339 1.00 89.81 90 LYS A O 1
ATOM 718 N N . ILE A 1 91 ? 8.255 -4.825 -23.465 1.00 89.88 91 ILE A N 1
ATOM 719 C CA . ILE A 1 91 ? 7.255 -4.221 -24.352 1.00 89.88 91 ILE A CA 1
ATOM 720 C C . ILE A 1 91 ? 6.463 -3.166 -23.574 1.00 89.88 91 ILE A C 1
ATOM 722 O O . ILE A 1 91 ? 6.368 -2.026 -24.021 1.00 89.88 91 ILE A O 1
ATOM 726 N N . ILE A 1 92 ? 5.980 -3.525 -22.382 1.00 88.56 92 ILE A N 1
ATOM 727 C CA . ILE A 1 92 ? 5.214 -2.635 -21.501 1.00 88.56 92 ILE A CA 1
ATOM 728 C C . ILE A 1 92 ? 6.089 -1.486 -20.981 1.00 88.56 92 ILE A C 1
ATOM 730 O O . ILE A 1 92 ? 5.670 -0.331 -20.986 1.00 88.56 92 ILE A O 1
ATOM 734 N N . GLU A 1 93 ? 7.336 -1.779 -20.605 1.00 88.50 93 GLU A N 1
ATOM 735 C CA . GLU A 1 93 ? 8.316 -0.775 -20.175 1.00 88.50 93 GLU A CA 1
ATOM 736 C C . GLU A 1 93 ? 8.527 0.301 -21.243 1.00 88.50 93 GLU A C 1
ATOM 738 O O . GLU A 1 93 ? 8.450 1.495 -20.952 1.00 88.50 93 GLU A O 1
ATOM 743 N N . GLN A 1 94 ? 8.722 -0.107 -22.500 1.00 86.44 94 GLN A N 1
ATOM 744 C CA . GLN A 1 94 ? 8.897 0.833 -23.601 1.00 86.44 94 GLN A CA 1
ATOM 745 C C . GLN A 1 94 ? 7.649 1.698 -23.824 1.00 86.44 94 GLN A C 1
ATOM 747 O O . GLN A 1 94 ? 7.778 2.881 -24.146 1.00 86.44 94 GLN A O 1
ATOM 752 N N . GLU A 1 95 ? 6.450 1.135 -23.664 1.00 84.94 95 GLU A N 1
ATOM 753 C CA . GLU A 1 95 ? 5.203 1.896 -23.750 1.00 84.94 95 GLU A CA 1
ATOM 754 C C . GLU A 1 95 ? 5.100 2.932 -22.631 1.00 84.94 95 GLU A C 1
ATOM 756 O O . GLU A 1 95 ? 4.841 4.101 -22.918 1.00 84.94 95 GLU A O 1
ATOM 761 N N . ILE A 1 96 ? 5.356 2.553 -21.380 1.00 83.44 96 ILE A N 1
ATOM 762 C CA . ILE A 1 96 ? 5.285 3.477 -20.242 1.00 83.44 96 ILE A CA 1
ATOM 763 C C . ILE A 1 96 ? 6.322 4.591 -20.370 1.00 83.44 96 ILE A C 1
ATOM 765 O O . ILE A 1 96 ? 5.957 5.759 -20.259 1.00 83.44 96 ILE A O 1
ATOM 769 N N . VAL A 1 97 ? 7.578 4.270 -20.695 1.00 80.81 97 VAL A N 1
ATOM 770 C CA . VAL A 1 97 ? 8.638 5.277 -20.884 1.00 80.81 97 VAL A CA 1
ATOM 771 C C . VAL A 1 97 ? 8.277 6.263 -21.997 1.00 80.81 97 VAL A C 1
ATOM 773 O O . VAL A 1 97 ? 8.428 7.471 -21.825 1.00 80.81 97 VAL A O 1
ATOM 776 N N . ASN A 1 98 ? 7.734 5.778 -23.117 1.00 80.06 98 ASN A N 1
ATOM 777 C CA . ASN A 1 98 ? 7.316 6.651 -24.215 1.00 80.06 98 ASN A CA 1
ATOM 778 C C . ASN A 1 98 ? 6.160 7.581 -23.813 1.00 80.06 98 ASN A C 1
ATOM 780 O O . ASN A 1 98 ? 6.131 8.734 -24.239 1.00 80.06 98 ASN A O 1
ATOM 784 N N . ASN A 1 99 ? 5.191 7.097 -23.030 1.00 78.50 99 ASN A N 1
ATOM 785 C CA . ASN A 1 99 ? 4.053 7.921 -22.613 1.00 78.50 99 ASN A CA 1
ATOM 786 C C . ASN A 1 99 ? 4.412 8.858 -21.449 1.00 78.50 99 ASN A C 1
ATOM 788 O O . ASN A 1 99 ? 3.883 9.961 -21.412 1.00 78.50 99 ASN A O 1
ATOM 792 N N . TYR A 1 100 ? 5.355 8.498 -20.572 1.00 72.31 100 TYR A N 1
ATOM 793 C CA . TYR A 1 100 ? 5.823 9.366 -19.484 1.00 72.31 100 TYR A CA 1
ATOM 794 C C . TYR A 1 100 ? 6.297 10.738 -19.992 1.00 72.31 100 TYR A C 1
ATOM 796 O O . TYR A 1 100 ? 6.007 11.768 -19.388 1.00 72.31 100 TYR A O 1
ATOM 804 N N . GLU A 1 101 ? 6.976 10.767 -21.140 1.00 69.44 101 GLU A N 1
ATOM 805 C CA . GLU A 1 101 ? 7.491 12.007 -21.732 1.00 69.44 101 GLU A CA 1
ATOM 806 C C . GLU A 1 101 ? 6.457 12.774 -22.580 1.00 69.44 101 GLU A C 1
ATOM 808 O O . GLU A 1 101 ? 6.667 13.950 -22.883 1.00 69.44 101 GLU A O 1
ATOM 813 N N . MET A 1 102 ? 5.355 12.130 -22.990 1.00 67.12 102 MET A N 1
ATOM 814 C CA . MET A 1 102 ? 4.443 12.654 -24.020 1.00 67.12 102 MET A CA 1
ATOM 815 C C . MET A 1 102 ? 2.998 12.879 -23.552 1.00 67.12 102 MET A C 1
ATOM 817 O O . MET A 1 102 ? 2.327 13.748 -24.110 1.00 67.12 102 MET A O 1
ATOM 821 N N . ASP A 1 103 ? 2.512 12.115 -22.571 1.00 79.88 103 ASP A N 1
ATOM 822 C CA . ASP A 1 103 ? 1.116 12.102 -22.123 1.00 79.88 103 ASP A CA 1
ATOM 823 C C . ASP A 1 103 ? 1.008 11.676 -20.645 1.00 79.88 103 ASP A C 1
ATOM 825 O O . ASP A 1 103 ? 1.008 10.492 -20.300 1.00 79.88 103 ASP A O 1
ATOM 829 N N . PHE A 1 104 ? 0.924 12.670 -19.756 1.00 75.56 104 PHE A N 1
ATOM 830 C CA . PHE A 1 104 ? 0.889 12.449 -18.309 1.00 75.56 104 PHE A CA 1
ATOM 831 C C . PHE A 1 104 ? -0.421 11.811 -17.821 1.00 75.56 104 PHE A C 1
ATOM 833 O O . PHE A 1 104 ? -0.390 11.043 -16.864 1.00 75.56 104 PHE A O 1
ATOM 840 N N . GLU A 1 105 ? -1.563 12.087 -18.462 1.00 78.50 105 GLU A N 1
ATOM 841 C CA . GLU A 1 105 ? -2.842 11.467 -18.075 1.00 78.50 105 GLU A CA 1
ATOM 842 C C . GLU A 1 105 ? -2.792 9.964 -18.337 1.00 78.50 105 GLU A C 1
ATOM 844 O O . GLU A 1 105 ? -3.084 9.162 -17.453 1.00 78.50 105 GLU A O 1
ATOM 849 N N . LYS A 1 106 ? -2.294 9.579 -19.513 1.00 76.88 106 LYS A N 1
ATOM 850 C CA . LYS A 1 106 ? -2.092 8.175 -19.861 1.00 76.88 106 LYS A CA 1
ATOM 851 C C . LYS A 1 106 ? -1.048 7.487 -18.980 1.00 76.88 106 LYS A C 1
ATOM 853 O O . LYS A 1 106 ? -1.168 6.303 -18.683 1.00 76.88 106 LYS A O 1
ATOM 858 N N . PHE A 1 107 ? -0.021 8.212 -18.544 1.00 77.00 107 PHE A N 1
ATOM 859 C CA . PHE A 1 107 ? 0.919 7.701 -17.549 1.00 77.00 107 PHE A CA 1
ATOM 860 C C . PHE A 1 107 ? 0.232 7.399 -16.207 1.00 77.00 107 PHE A C 1
ATOM 862 O O . PHE A 1 107 ? 0.467 6.337 -15.639 1.00 77.00 107 PHE A O 1
ATOM 869 N N . LEU A 1 108 ? -0.654 8.279 -15.729 1.00 76.06 108 LEU A N 1
ATOM 870 C CA . LEU A 1 108 ? -1.419 8.029 -14.504 1.00 76.06 108 LEU A CA 1
ATOM 871 C C . LEU A 1 108 ? -2.341 6.810 -14.628 1.00 76.06 108 LEU A C 1
ATOM 873 O O . LEU A 1 108 ? -2.458 6.058 -13.665 1.00 76.06 108 LEU A O 1
ATOM 877 N N . GLU A 1 109 ? -2.944 6.584 -15.800 1.00 78.00 109 GLU A N 1
ATOM 878 C CA . GLU A 1 109 ? -3.726 5.368 -16.062 1.00 78.00 109 GLU A CA 1
ATOM 879 C C . GLU A 1 109 ? -2.872 4.105 -15.877 1.00 78.00 109 GLU A C 1
ATOM 881 O O . GLU A 1 109 ? -3.307 3.168 -15.210 1.00 78.00 109 GLU A O 1
ATOM 886 N N . PHE A 1 110 ? -1.630 4.093 -16.378 1.00 79.38 110 PHE A N 1
ATOM 887 C CA . PHE A 1 110 ? -0.720 2.959 -16.181 1.00 79.38 110 PHE A CA 1
ATOM 888 C C . PHE A 1 110 ? -0.405 2.694 -14.705 1.00 79.38 110 PHE A C 1
ATOM 890 O O . PHE A 1 110 ? -0.329 1.531 -14.314 1.00 79.38 110 PHE A O 1
ATOM 897 N N . CYS A 1 111 ? -0.252 3.741 -13.890 1.00 77.94 111 CYS A N 1
ATOM 898 C CA . CYS A 1 111 ? 0.087 3.598 -12.472 1.00 77.94 111 CYS A CA 1
ATOM 899 C C . CYS A 1 111 ? -1.009 2.905 -11.646 1.00 77.94 111 CYS A C 1
ATOM 901 O O . CYS A 1 111 ? -0.707 2.329 -10.605 1.00 77.94 111 CYS A O 1
ATOM 903 N N . SER A 1 112 ? -2.275 2.944 -12.077 1.00 81.31 112 SER A N 1
ATOM 904 C CA . SER A 1 112 ? -3.376 2.275 -11.366 1.00 81.31 112 SER A CA 1
ATOM 905 C C . SER A 1 112 ? -3.958 1.067 -12.101 1.00 81.31 112 SER A C 1
ATOM 907 O O . SER A 1 112 ? -4.658 0.269 -11.475 1.00 81.31 112 SER A O 1
ATOM 909 N N . ALA A 1 113 ? -3.655 0.892 -13.393 1.00 87.38 113 ALA A N 1
ATOM 910 C CA . ALA A 1 113 ? -4.232 -0.157 -14.240 1.00 87.38 113 ALA A CA 1
ATOM 911 C C . ALA A 1 113 ? -3.987 -1.581 -13.724 1.00 87.38 113 ALA A C 1
ATOM 913 O O . ALA A 1 113 ? -4.771 -2.479 -14.018 1.00 87.38 113 ALA A O 1
ATOM 914 N N . TYR A 1 114 ? -2.941 -1.813 -12.921 1.00 94.62 114 TYR A N 1
ATOM 915 C CA . TYR A 1 114 ? -2.704 -3.149 -12.373 1.00 94.62 114 TYR A CA 1
ATOM 916 C C . TYR A 1 114 ? -3.875 -3.659 -11.522 1.00 94.62 114 TYR A C 1
ATOM 918 O O . TYR A 1 114 ? -4.117 -4.865 -11.477 1.00 94.62 114 TYR A O 1
ATOM 926 N N . THR A 1 115 ? -4.612 -2.749 -10.873 1.00 96.06 115 THR A N 1
ATOM 927 C CA . THR A 1 115 ? -5.748 -3.097 -10.010 1.00 96.06 115 THR A CA 1
ATOM 928 C C . THR A 1 115 ? -6.945 -3.647 -10.788 1.00 96.06 115 THR A C 1
ATOM 930 O O . THR A 1 115 ? -7.703 -4.439 -10.227 1.00 96.06 115 THR A O 1
ATOM 933 N N . ASP A 1 116 ? -7.060 -3.349 -12.089 1.00 96.38 116 ASP A N 1
ATOM 934 C CA . ASP A 1 116 ? -8.114 -3.893 -12.961 1.00 96.38 116 ASP A CA 1
ATOM 935 C C . ASP A 1 116 ? -8.013 -5.418 -13.111 1.00 96.38 116 ASP A C 1
ATOM 937 O O . ASP A 1 116 ? -8.999 -6.086 -13.419 1.00 96.38 116 ASP A O 1
ATOM 941 N N . HIS A 1 117 ? -6.828 -5.973 -12.849 1.00 97.81 117 HIS A N 1
ATOM 942 C CA . HIS A 1 117 ? -6.534 -7.398 -12.947 1.00 97.81 117 HIS A CA 1
ATOM 943 C C . HIS A 1 117 ? -6.268 -8.051 -11.586 1.00 97.81 117 HIS A C 1
ATOM 945 O O . HIS A 1 117 ? -5.797 -9.186 -11.547 1.00 97.81 117 HIS A O 1
ATOM 951 N N . VAL A 1 118 ? -6.569 -7.382 -10.469 1.00 98.31 118 VAL A N 1
ATOM 952 C CA . VAL A 1 118 ? -6.519 -7.997 -9.134 1.00 98.31 118 VAL A CA 1
ATOM 953 C C . VAL A 1 118 ? -7.906 -8.529 -8.785 1.00 98.31 118 VAL A C 1
ATOM 955 O O . VAL A 1 118 ? -8.854 -7.770 -8.611 1.00 98.31 118 VAL A O 1
ATOM 958 N N . VAL A 1 119 ? -8.036 -9.847 -8.678 1.00 98.38 119 VAL A N 1
ATOM 959 C CA . VAL A 1 119 ? -9.257 -10.531 -8.247 1.00 98.38 119 VAL A CA 1
ATOM 960 C C . VAL A 1 119 ? -9.271 -10.614 -6.726 1.00 98.38 119 VAL A C 1
ATOM 962 O O . VAL A 1 119 ? -8.336 -11.142 -6.125 1.00 98.38 119 VAL A O 1
ATOM 965 N N . VAL A 1 120 ? -10.356 -10.139 -6.118 1.00 98.31 120 VAL A N 1
ATOM 966 C CA . VAL A 1 120 ? -10.567 -10.150 -4.665 1.00 98.31 120 VAL A CA 1
ATOM 967 C C . VAL A 1 120 ? -11.603 -11.206 -4.283 1.00 98.31 120 VAL A C 1
ATOM 969 O O . VAL A 1 120 ? -12.691 -11.258 -4.862 1.00 98.31 120 VAL A O 1
ATOM 972 N N . GLU A 1 121 ? -11.302 -12.042 -3.287 1.00 97.62 121 GLU A N 1
ATOM 973 C CA . GLU A 1 121 ? -12.328 -12.867 -2.643 1.00 97.62 121 GLU A CA 1
ATOM 974 C C . GLU A 1 121 ? -13.317 -11.964 -1.890 1.00 97.62 121 GLU A C 1
ATOM 976 O O . GLU A 1 121 ? -12.884 -11.121 -1.107 1.00 97.62 121 GLU A O 1
ATOM 981 N N . ASP A 1 122 ? -14.635 -12.142 -2.085 1.00 95.69 122 ASP A N 1
ATOM 982 C CA . ASP A 1 122 ? -15.693 -11.320 -1.454 1.00 95.69 122 ASP A CA 1
ATOM 983 C C . ASP A 1 122 ? -15.795 -11.581 0.061 1.00 95.69 122 ASP A C 1
ATOM 985 O O . ASP A 1 122 ? -16.714 -12.222 0.576 1.00 95.69 122 ASP A O 1
ATOM 989 N N . THR A 1 123 ? -14.781 -11.106 0.775 1.00 94.50 123 THR A N 1
ATOM 990 C CA . THR A 1 123 ? -14.593 -11.174 2.215 1.00 94.50 123 THR A CA 1
ATOM 991 C C . THR A 1 123 ? -14.029 -9.843 2.694 1.00 94.50 123 THR A C 1
ATOM 993 O O . THR A 1 123 ? -13.318 -9.146 1.974 1.00 94.50 123 THR A O 1
ATOM 996 N N . VAL A 1 124 ? -14.310 -9.497 3.948 1.00 92.56 124 VAL A N 1
ATOM 997 C CA . VAL A 1 124 ? -13.781 -8.286 4.594 1.00 92.56 124 VAL A CA 1
ATOM 998 C C . VAL A 1 124 ? -12.248 -8.213 4.490 1.00 92.56 124 VAL A C 1
ATOM 1000 O O . VAL A 1 124 ? -11.706 -7.150 4.193 1.00 92.56 124 VAL A O 1
ATOM 1003 N N . GLN A 1 125 ? -11.563 -9.346 4.672 1.00 95.25 125 GLN A N 1
ATOM 1004 C CA . GLN A 1 125 ? -10.106 -9.426 4.597 1.00 95.25 125 GLN A CA 1
ATOM 1005 C C . GLN A 1 125 ? -9.575 -9.225 3.170 1.00 95.25 125 GLN A C 1
ATOM 1007 O O . GLN A 1 125 ? -8.605 -8.493 3.000 1.00 95.25 125 GLN A O 1
ATOM 1012 N N . GLY A 1 126 ? -10.235 -9.773 2.143 1.00 97.62 126 GLY A N 1
ATOM 1013 C CA . GLY A 1 126 ? -9.839 -9.565 0.744 1.00 97.62 126 GLY A CA 1
ATOM 1014 C C . GLY A 1 126 ? -9.804 -8.088 0.346 1.00 97.62 126 GLY A C 1
ATOM 1015 O O . GLY A 1 126 ? -8.836 -7.622 -0.254 1.00 97.62 126 GLY A O 1
ATOM 1016 N N . TYR A 1 127 ? -10.812 -7.309 0.749 1.00 98.19 127 TYR A N 1
ATOM 1017 C CA . TYR A 1 127 ? -10.829 -5.866 0.474 1.00 98.19 127 TYR A CA 1
ATOM 1018 C C . TYR A 1 127 ? -9.768 -5.089 1.265 1.00 98.19 127 TYR A C 1
ATOM 1020 O O . TYR A 1 127 ? -9.230 -4.106 0.754 1.00 98.19 127 TYR A O 1
ATOM 1028 N N . PHE A 1 128 ? -9.435 -5.521 2.485 1.00 98.31 128 PHE A N 1
ATOM 1029 C CA . PHE A 1 128 ? -8.310 -4.951 3.230 1.00 98.31 128 PHE A CA 1
ATOM 1030 C C . PHE A 1 128 ? -6.972 -5.232 2.540 1.00 98.31 128 PHE A C 1
ATOM 1032 O O . PHE A 1 128 ? -6.176 -4.314 2.367 1.00 98.31 128 PHE A O 1
ATOM 1039 N N . GLU A 1 129 ? -6.738 -6.472 2.109 1.00 98.50 129 GLU A N 1
ATOM 1040 C CA . GLU A 1 129 ? -5.514 -6.872 1.409 1.00 98.50 129 GLU A CA 1
ATOM 1041 C C . GLU A 1 129 ? -5.346 -6.129 0.073 1.00 98.50 129 GLU A C 1
ATOM 1043 O O . GLU A 1 129 ? -4.234 -5.713 -0.256 1.00 98.50 129 GLU A O 1
ATOM 1048 N N . LEU A 1 130 ? -6.440 -5.861 -0.653 1.00 98.56 130 LEU A N 1
ATOM 1049 C CA . LEU A 1 130 ? -6.413 -4.986 -1.831 1.00 98.56 130 LEU A CA 1
ATOM 1050 C C . LEU A 1 130 ? -5.953 -3.562 -1.470 1.00 98.56 130 LEU A C 1
ATOM 1052 O O . LEU A 1 130 ? -5.079 -3.011 -2.137 1.00 98.56 130 LEU A O 1
ATOM 1056 N N . VAL A 1 131 ? -6.494 -2.960 -0.404 1.00 98.44 131 VAL A N 1
ATOM 1057 C CA . VAL A 1 131 ? -6.057 -1.625 0.053 1.00 98.44 131 VAL A CA 1
ATOM 1058 C C . VAL A 1 131 ? -4.603 -1.636 0.520 1.00 98.44 131 VAL A C 1
ATOM 1060 O O . VAL A 1 131 ? -3.868 -0.685 0.253 1.00 98.44 131 VAL A O 1
ATOM 1063 N N . LEU A 1 132 ? -4.161 -2.714 1.166 1.00 98.31 132 LEU A N 1
ATOM 1064 C CA . LEU A 1 132 ? -2.770 -2.891 1.562 1.00 98.31 132 LEU A CA 1
ATOM 1065 C C . LEU A 1 132 ? -1.838 -2.902 0.344 1.00 98.31 132 LEU A C 1
ATOM 1067 O O . LEU A 1 132 ? -0.843 -2.177 0.345 1.00 98.31 132 LEU A O 1
ATOM 1071 N N . LEU A 1 133 ? -2.196 -3.630 -0.718 1.00 98.31 133 LEU A N 1
ATOM 1072 C CA . LEU A 1 133 ? -1.461 -3.614 -1.982 1.00 98.31 133 LEU A CA 1
ATOM 1073 C C . LEU A 1 133 ? -1.424 -2.210 -2.606 1.00 98.31 133 LEU A C 1
ATOM 1075 O O . LEU A 1 133 ? -0.358 -1.754 -3.005 1.00 98.31 133 LEU A O 1
ATOM 1079 N N . ILE A 1 134 ? -2.551 -1.495 -2.630 1.00 96.88 134 ILE A N 1
ATOM 1080 C CA . ILE A 1 134 ? -2.643 -0.147 -3.218 1.00 96.88 134 ILE A CA 1
ATOM 1081 C C . ILE A 1 134 ? -1.771 0.865 -2.476 1.00 96.88 134 ILE A C 1
ATOM 1083 O O . ILE A 1 134 ? -1.110 1.692 -3.097 1.00 96.88 134 ILE A O 1
ATOM 1087 N N . VAL A 1 135 ? -1.772 0.820 -1.144 1.00 96.56 135 VAL A N 1
ATOM 1088 C CA . VAL A 1 135 ? -1.051 1.801 -0.325 1.00 96.56 135 VAL A CA 1
ATOM 1089 C C . VAL A 1 135 ? 0.433 1.456 -0.212 1.00 96.56 135 VAL A C 1
ATOM 1091 O O . VAL A 1 135 ? 1.273 2.356 -0.224 1.00 96.56 135 VAL A O 1
ATOM 1094 N N . MET A 1 136 ? 0.764 0.171 -0.064 1.00 96.94 136 MET A N 1
ATOM 1095 C CA . MET A 1 136 ? 2.110 -0.268 0.309 1.00 96.94 136 MET A CA 1
ATOM 1096 C C . MET A 1 136 ? 2.855 -1.022 -0.798 1.00 96.94 136 MET A C 1
ATOM 1098 O O . MET A 1 136 ? 4.065 -1.211 -0.686 1.00 96.94 136 MET A O 1
ATOM 1102 N N . GLY A 1 137 ? 2.179 -1.433 -1.872 1.00 95.94 137 GLY A N 1
ATOM 1103 C CA . GLY A 1 137 ? 2.736 -2.301 -2.911 1.00 95.94 137 GLY A CA 1
ATOM 1104 C C . GLY A 1 137 ? 3.923 -1.716 -3.671 1.00 95.94 137 GLY A C 1
ATOM 1105 O O . GLY A 1 137 ? 4.732 -2.480 -4.182 1.00 95.94 137 GLY A O 1
ATOM 1106 N N . GLU A 1 138 ? 4.073 -0.391 -3.691 1.00 94.62 138 GLU A N 1
ATOM 1107 C CA . GLU A 1 138 ? 5.173 0.328 -4.355 1.00 94.62 138 GLU A CA 1
ATOM 1108 C C . GLU A 1 138 ? 6.250 0.835 -3.375 1.00 94.62 138 GLU A C 1
ATOM 1110 O O . GLU A 1 138 ? 7.168 1.557 -3.756 1.00 94.62 138 GLU A O 1
ATOM 1115 N N . GLN A 1 139 ? 6.190 0.451 -2.094 1.00 93.69 139 GLN A N 1
ATOM 1116 C CA . GLN A 1 139 ? 7.066 0.974 -1.030 1.00 93.69 139 GLN A CA 1
ATOM 1117 C C . GLN A 1 139 ? 8.431 0.263 -0.946 1.00 93.69 139 GLN A C 1
ATOM 1119 O O . GLN A 1 139 ? 8.942 -0.014 0.149 1.00 93.69 139 GLN A O 1
ATOM 1124 N N . PHE A 1 140 ? 9.024 -0.028 -2.105 1.00 93.56 140 PHE A N 1
ATOM 1125 C CA . PHE A 1 140 ? 10.293 -0.735 -2.283 1.00 93.56 140 PHE A CA 1
ATOM 1126 C C . PHE A 1 140 ? 11.190 0.008 -3.292 1.00 93.56 140 PHE A C 1
ATOM 1128 O O . PHE A 1 140 ? 10.698 0.772 -4.109 1.00 93.56 140 PHE A O 1
ATOM 1135 N N . TYR A 1 141 ? 12.520 -0.132 -3.213 1.00 92.81 141 TYR A N 1
ATOM 1136 C CA . TYR A 1 141 ? 13.489 0.596 -4.068 1.00 92.81 141 TYR A CA 1
ATOM 1137 C C . TYR A 1 141 ? 13.309 2.131 -4.189 1.00 92.81 141 TYR A C 1
ATOM 1139 O O . TYR A 1 141 ? 13.836 2.745 -5.123 1.00 92.81 141 TYR A O 1
ATOM 1147 N N . LEU A 1 142 ? 12.611 2.773 -3.246 1.00 91.69 142 LEU A N 1
ATOM 1148 C CA . LEU A 1 142 ? 12.434 4.225 -3.234 1.00 91.69 142 LEU A CA 1
ATOM 1149 C C . LEU A 1 142 ? 13.788 4.932 -3.061 1.00 91.69 142 LEU A C 1
ATOM 1151 O O . LEU A 1 142 ? 14.527 4.665 -2.113 1.00 91.69 142 LEU A O 1
ATOM 1155 N N . SER A 1 143 ? 14.102 5.854 -3.969 1.00 90.19 143 SER A N 1
ATOM 1156 C CA . SER A 1 143 ? 15.333 6.649 -3.965 1.00 90.19 143 SER A CA 1
ATOM 1157 C C . SER A 1 143 ? 15.025 8.132 -4.117 1.00 90.19 143 SER A C 1
ATOM 1159 O O . SER A 1 143 ? 14.149 8.523 -4.887 1.00 90.19 143 SER A O 1
ATOM 1161 N N . TRP A 1 144 ? 15.774 8.953 -3.376 1.00 87.88 144 TRP A N 1
ATOM 1162 C CA . TRP A 1 144 ? 15.682 10.414 -3.368 1.00 87.88 144 TRP A CA 1
ATOM 1163 C C . TRP A 1 144 ? 14.231 10.910 -3.243 1.00 87.88 144 TRP A C 1
ATOM 1165 O O . TRP A 1 144 ? 13.612 10.585 -2.226 1.00 87.88 144 TRP A O 1
ATOM 1175 N N . HIS A 1 145 ? 13.660 11.634 -4.212 1.00 85.88 145 HIS A N 1
ATOM 1176 C CA . HIS A 1 145 ? 12.281 12.129 -4.112 1.00 85.88 145 HIS A CA 1
ATOM 1177 C C . HIS A 1 145 ? 11.219 11.032 -4.183 1.00 85.88 145 HIS A C 1
ATOM 1179 O O . HIS A 1 145 ? 10.106 11.251 -3.711 1.00 85.88 145 HIS A O 1
ATOM 1185 N N . GLY A 1 146 ? 11.560 9.824 -4.643 1.00 84.50 146 GLY A N 1
ATOM 1186 C CA . GLY A 1 146 ? 10.687 8.656 -4.499 1.00 84.50 146 GLY A CA 1
ATOM 1187 C C . GLY A 1 146 ? 10.317 8.380 -3.036 1.00 84.50 146 GLY A C 1
ATOM 1188 O O . GLY A 1 146 ? 9.227 7.894 -2.753 1.00 84.50 146 GLY A O 1
ATOM 1189 N N . ASN A 1 147 ? 11.161 8.784 -2.076 1.00 86.31 147 ASN A N 1
ATOM 1190 C CA . ASN A 1 147 ? 10.853 8.664 -0.649 1.00 86.31 147 ASN A CA 1
ATOM 1191 C C . ASN A 1 147 ? 9.698 9.560 -0.185 1.00 86.31 147 ASN A C 1
ATOM 1193 O O . ASN A 1 147 ? 9.208 9.347 0.919 1.00 86.31 147 ASN A O 1
ATOM 1197 N N . TYR A 1 148 ? 9.250 10.541 -0.978 1.00 86.75 148 TYR A N 1
ATOM 1198 C CA . TYR A 1 148 ? 8.058 11.338 -0.656 1.00 86.75 148 TYR A CA 1
ATOM 1199 C C . TYR A 1 148 ? 6.767 10.529 -0.709 1.00 86.75 148 TYR A C 1
ATOM 1201 O O . TYR A 1 148 ? 5.784 10.903 -0.073 1.00 86.75 148 TYR A O 1
ATOM 1209 N N . ASN A 1 149 ? 6.802 9.387 -1.392 1.00 82.88 149 ASN A N 1
ATOM 1210 C CA . ASN A 1 149 ? 5.701 8.443 -1.413 1.00 82.88 149 ASN A CA 1
ATOM 1211 C C . ASN A 1 149 ? 5.701 7.511 -0.196 1.00 82.88 149 ASN A C 1
ATOM 1213 O O . ASN A 1 149 ? 4.890 6.591 -0.189 1.00 82.88 149 ASN A O 1
ATOM 1217 N N . ASP A 1 150 ? 6.569 7.712 0.810 1.00 88.81 150 ASP A N 1
ATOM 1218 C CA . ASP A 1 150 ? 6.611 6.828 1.975 1.00 88.81 150 ASP A CA 1
ATOM 1219 C C . ASP A 1 150 ? 5.245 6.770 2.672 1.00 88.81 150 ASP A C 1
ATOM 1221 O O . ASP A 1 150 ? 4.682 7.768 3.126 1.00 88.81 150 ASP A O 1
ATOM 1225 N N . ARG A 1 151 ? 4.662 5.579 2.718 1.00 93.50 151 ARG A N 1
ATOM 1226 C CA . ARG A 1 151 ? 3.378 5.384 3.373 1.00 93.50 151 ARG A CA 1
ATOM 1227 C C . ARG A 1 151 ? 3.265 3.968 3.889 1.00 93.50 151 ARG A C 1
ATOM 1229 O O . ARG A 1 151 ? 3.510 3.004 3.171 1.00 93.50 151 ARG A O 1
ATOM 1236 N N . ARG A 1 152 ? 2.851 3.852 5.145 1.00 95.44 152 ARG A N 1
ATOM 1237 C CA . ARG A 1 152 ? 2.563 2.578 5.806 1.00 95.44 152 ARG A CA 1
ATOM 1238 C C . ARG A 1 152 ? 1.148 2.613 6.364 1.00 95.44 152 ARG A C 1
ATOM 1240 O O . ARG A 1 152 ? 0.739 3.630 6.920 1.00 95.44 152 ARG A O 1
ATOM 1247 N N . ILE A 1 153 ? 0.411 1.516 6.219 1.00 98.00 153 ILE A N 1
ATOM 1248 C CA . ILE A 1 153 ? -0.842 1.295 6.947 1.00 98.00 153 ILE A CA 1
ATOM 1249 C C . ILE A 1 153 ? -0.510 0.950 8.399 1.00 98.00 153 ILE A C 1
ATOM 1251 O O . ILE A 1 153 ? 0.393 0.163 8.664 1.00 98.00 153 ILE A O 1
ATOM 1255 N N . ILE A 1 154 ? -1.255 1.530 9.330 1.00 98.00 154 ILE A N 1
ATOM 1256 C CA . ILE A 1 154 ? -1.199 1.236 10.759 1.00 98.00 154 ILE A CA 1
ATOM 1257 C C . ILE A 1 154 ? -2.534 0.580 11.102 1.00 98.00 154 ILE A C 1
ATOM 1259 O O . ILE A 1 154 ? -3.573 1.206 10.909 1.00 98.00 154 ILE A O 1
ATOM 1263 N N . ALA A 1 155 ? -2.512 -0.684 11.525 1.00 97.06 155 ALA A N 1
ATOM 1264 C CA . ALA A 1 155 ? -3.717 -1.501 11.712 1.00 97.06 155 ALA A CA 1
ATOM 1265 C C . ALA A 1 155 ? -3.901 -2.014 13.155 1.00 97.06 155 ALA A C 1
ATOM 1267 O O . ALA A 1 155 ? -4.887 -2.686 13.454 1.00 97.06 155 ALA A O 1
ATOM 1268 N N . GLY A 1 156 ? -2.969 -1.685 14.052 1.00 95.75 156 GLY A N 1
ATOM 1269 C CA . GLY A 1 156 ? -2.986 -2.039 15.468 1.00 95.75 156 GLY A CA 1
ATOM 1270 C C . GLY A 1 156 ? -2.020 -1.176 16.283 1.00 95.75 156 GLY A C 1
ATOM 1271 O O . GLY A 1 156 ? -1.188 -0.463 15.719 1.00 95.75 156 GLY A O 1
ATOM 1272 N N . ASP A 1 157 ? -2.121 -1.259 17.612 1.00 95.69 157 ASP A N 1
ATOM 1273 C CA . ASP A 1 157 ? -1.320 -0.450 18.549 1.00 95.69 157 ASP A CA 1
ATOM 1274 C C . ASP A 1 157 ? 0.187 -0.653 18.338 1.00 95.69 157 ASP A C 1
ATOM 1276 O O . ASP A 1 157 ? 0.951 0.307 18.336 1.00 95.69 157 ASP A O 1
ATOM 1280 N N . GLN A 1 158 ? 0.607 -1.885 18.024 1.00 95.38 158 GLN A N 1
ATOM 1281 C CA . GLN A 1 158 ? 2.001 -2.188 17.689 1.00 95.38 158 GLN A CA 1
ATOM 1282 C C . GLN A 1 158 ? 2.512 -1.354 16.505 1.00 95.38 158 GLN A C 1
ATOM 1284 O O . GLN A 1 158 ? 3.668 -0.953 16.493 1.00 95.38 158 GLN A O 1
ATOM 1289 N N . GLY A 1 159 ? 1.669 -1.059 15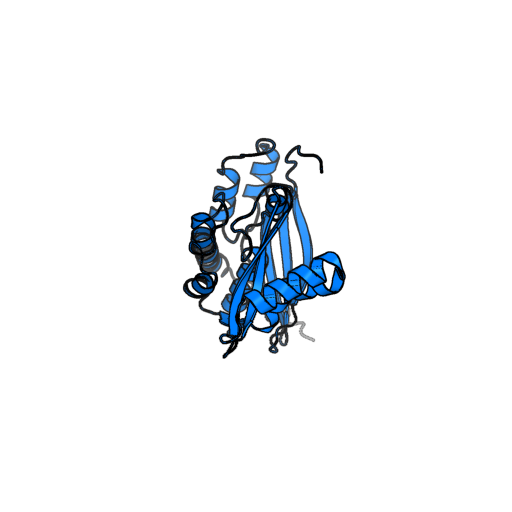.511 1.00 96.50 159 GLY A N 1
ATOM 129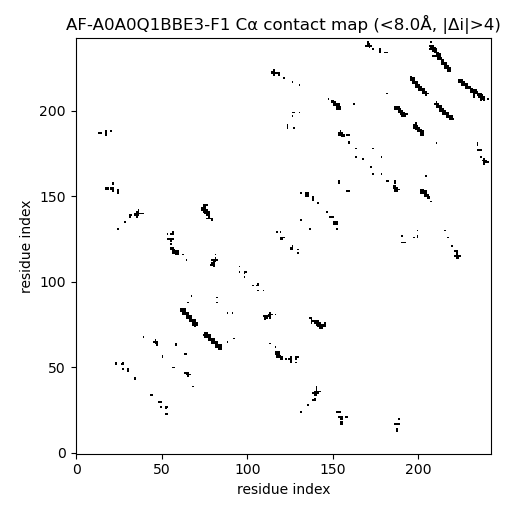0 C CA . GLY A 1 159 ? 2.070 -0.211 14.391 1.00 96.50 159 GLY A CA 1
ATOM 1291 C C . GLY A 1 159 ? 2.297 1.246 14.811 1.00 96.50 159 GLY A C 1
ATOM 1292 O O . GLY A 1 159 ? 3.180 1.903 14.263 1.00 96.50 159 GLY A O 1
ATOM 1293 N N . ILE A 1 160 ? 1.540 1.746 15.797 1.00 97.38 160 ILE A N 1
ATOM 1294 C CA . ILE A 1 160 ? 1.785 3.064 16.403 1.00 97.38 160 ILE A CA 1
ATOM 1295 C C . ILE A 1 160 ? 3.121 3.033 17.149 1.00 97.38 160 ILE A C 1
ATOM 1297 O O . ILE A 1 160 ? 3.962 3.900 16.915 1.00 97.38 160 ILE A O 1
ATOM 1301 N N . ASP A 1 161 ? 3.346 2.012 17.977 1.00 96.81 161 ASP A N 1
ATOM 1302 C CA . ASP A 1 161 ? 4.599 1.840 18.717 1.00 96.81 161 ASP A CA 1
ATOM 1303 C C . ASP A 1 161 ? 5.808 1.763 17.776 1.00 96.81 161 ASP A C 1
ATOM 1305 O O . ASP A 1 161 ? 6.823 2.416 18.024 1.00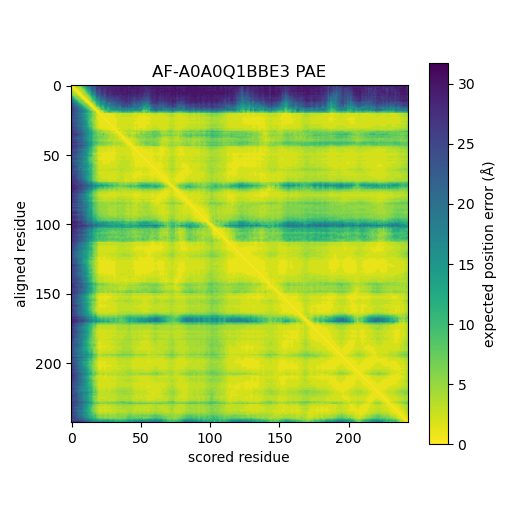 96.81 161 ASP A O 1
ATOM 1309 N N . ASP A 1 162 ? 5.711 1.019 16.673 1.00 95.38 162 ASP A N 1
ATOM 1310 C CA . ASP A 1 162 ? 6.770 0.930 15.666 1.00 95.38 162 ASP A CA 1
ATOM 1311 C C . ASP A 1 162 ? 7.115 2.309 15.098 1.00 95.38 162 ASP A C 1
ATOM 1313 O O . ASP A 1 162 ? 8.290 2.648 14.970 1.00 95.38 162 ASP A O 1
ATOM 1317 N N . VAL A 1 163 ? 6.097 3.114 14.770 1.00 95.44 163 VAL A N 1
ATOM 1318 C CA . VAL A 1 163 ? 6.291 4.476 14.259 1.00 95.44 163 VAL A CA 1
ATOM 1319 C C . VAL A 1 163 ? 6.977 5.341 15.306 1.00 95.44 163 VAL A C 1
ATOM 1321 O O . VAL A 1 163 ? 7.950 6.012 14.979 1.00 95.44 163 VAL A O 1
ATOM 1324 N N . LEU A 1 164 ? 6.504 5.335 16.552 1.00 95.50 164 LEU A N 1
ATOM 1325 C CA . LEU A 1 164 ? 7.044 6.188 17.614 1.00 95.50 164 LEU A CA 1
ATOM 1326 C C . LEU A 1 164 ? 8.478 5.813 18.015 1.00 95.50 164 LEU A C 1
ATOM 1328 O O . LEU A 1 164 ? 9.222 6.677 18.476 1.00 95.50 164 LEU A O 1
ATOM 1332 N N . ASN A 1 165 ? 8.872 4.555 17.810 1.00 93.62 165 ASN A N 1
ATOM 1333 C CA . ASN A 1 165 ? 10.210 4.049 18.119 1.00 93.62 165 ASN A CA 1
ATOM 1334 C C . ASN A 1 165 ? 11.155 3.993 16.906 1.00 93.62 165 ASN A C 1
ATOM 1336 O O . ASN A 1 165 ? 12.307 3.581 17.060 1.00 93.62 165 ASN A O 1
ATOM 1340 N N . GLN A 1 166 ? 10.701 4.369 15.707 1.00 89.00 166 GLN A N 1
ATOM 1341 C CA . GLN A 1 166 ? 11.537 4.315 14.508 1.00 89.00 166 GLN A CA 1
ATOM 1342 C C . GLN A 1 166 ? 12.688 5.330 14.570 1.00 89.00 166 GLN A C 1
ATOM 1344 O O . GLN A 1 166 ? 12.552 6.432 15.109 1.00 89.00 166 GLN A O 1
ATOM 1349 N N . GLU A 1 167 ? 13.817 4.999 13.942 1.00 83.69 167 GLU A N 1
ATOM 1350 C CA . GLU A 1 167 ? 14.891 5.970 13.751 1.00 83.69 167 GLU A CA 1
ATOM 1351 C C . GLU A 1 167 ? 14.454 7.052 12.757 1.00 83.69 167 GLU A C 1
ATOM 1353 O O . GLU A 1 167 ? 14.064 6.775 11.619 1.00 83.69 167 GLU A O 1
ATOM 1358 N N . ILE A 1 168 ? 14.537 8.313 13.178 1.00 81.44 168 ILE A N 1
ATOM 1359 C CA . ILE A 1 168 ? 14.216 9.454 12.322 1.00 81.44 168 ILE A CA 1
ATOM 1360 C C . ILE A 1 168 ? 15.466 9.791 11.509 1.00 81.44 168 ILE A C 1
ATOM 1362 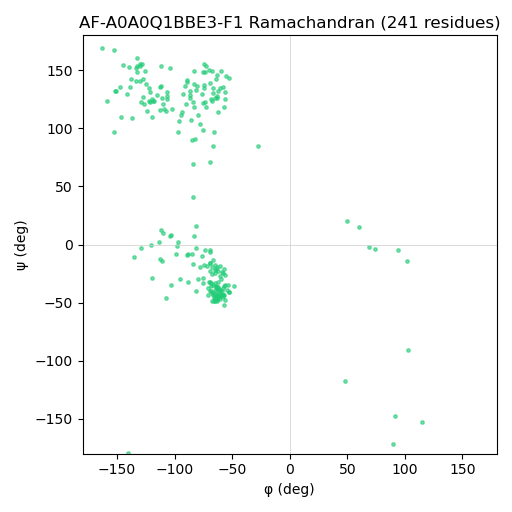O O . ILE A 1 168 ? 16.321 10.567 11.928 1.00 81.44 168 ILE A O 1
ATOM 1366 N N . GLU A 1 169 ? 15.579 9.168 10.335 1.00 71.44 169 GLU A N 1
ATOM 1367 C CA . GLU A 1 169 ? 16.706 9.372 9.413 1.00 71.44 169 GLU A CA 1
ATOM 1368 C C . GLU A 1 169 ? 16.759 10.820 8.885 1.00 71.44 169 GLU A C 1
ATOM 1370 O O . GLU A 1 169 ? 17.830 11.405 8.715 1.00 71.44 169 GLU A O 1
ATOM 1375 N N . PHE A 1 170 ? 15.584 11.418 8.666 1.00 70.19 170 PHE A N 1
ATOM 1376 C CA . PHE A 1 170 ? 15.414 12.790 8.202 1.00 70.19 170 PHE A CA 1
ATOM 1377 C C . PHE A 1 170 ? 14.269 13.473 8.952 1.00 70.19 170 PHE A C 1
ATOM 1379 O O . PHE A 1 170 ? 13.179 12.919 9.078 1.00 70.19 170 PHE A O 1
ATOM 1386 N N . GLY A 1 171 ? 14.501 14.712 9.382 1.00 79.38 171 GLY A N 1
ATOM 1387 C CA . GLY A 1 171 ? 13.483 15.574 9.974 1.00 79.38 171 GLY A CA 1
ATOM 1388 C C . GLY A 1 171 ? 13.739 15.917 11.439 1.00 79.38 171 GLY A C 1
ATOM 1389 O O . GLY A 1 171 ? 14.891 16.000 11.865 1.00 79.38 171 GLY A O 1
ATOM 1390 N N . GLN A 1 172 ? 12.671 16.195 12.186 1.00 86.06 172 GLN A N 1
ATOM 1391 C CA . GLN A 1 172 ? 12.729 16.555 13.604 1.00 86.06 172 GLN A CA 1
ATOM 1392 C C . GLN A 1 172 ? 12.297 15.379 14.474 1.00 86.06 172 GLN A C 1
ATOM 1394 O O . GLN A 1 172 ? 11.490 14.561 14.063 1.00 86.06 172 GLN A O 1
ATOM 1399 N N . GLU A 1 173 ? 12.798 15.293 15.700 1.00 92.12 173 GLU A N 1
ATOM 1400 C CA . GLU A 1 173 ? 12.250 14.320 16.646 1.00 92.12 173 GLU A CA 1
ATOM 1401 C C . GLU A 1 173 ? 10.757 14.580 16.898 1.00 92.12 173 GLU A C 1
ATOM 1403 O O . GLU A 1 173 ? 10.291 15.726 16.840 1.00 92.12 173 GLU A O 1
ATOM 1408 N N . PHE A 1 174 ? 10.000 13.517 17.177 1.00 94.31 174 PHE A N 1
ATOM 1409 C CA . PHE A 1 174 ? 8.604 13.660 17.568 1.00 94.31 174 PHE A CA 1
ATOM 1410 C C . PHE A 1 174 ? 8.499 14.450 18.874 1.00 94.31 174 PHE A C 1
ATOM 1412 O O . PHE A 1 174 ? 9.204 14.175 19.843 1.00 94.31 174 PHE A O 1
ATOM 1419 N N . SER A 1 175 ? 7.610 15.443 18.907 1.00 94.69 175 SER A N 1
ATOM 1420 C CA . SER A 1 175 ? 7.328 16.185 20.133 1.00 94.69 175 SER A CA 1
ATOM 1421 C C . SER A 1 175 ? 6.491 15.346 21.101 1.00 94.69 175 SER A C 1
ATOM 1423 O O . SER A 1 175 ? 5.706 14.501 20.674 1.00 94.69 175 SER A O 1
ATOM 1425 N N . ASP A 1 176 ? 6.570 15.652 22.398 1.00 96.31 176 ASP A N 1
ATOM 1426 C CA . ASP A 1 176 ? 5.711 15.027 23.418 1.00 96.31 176 ASP A CA 1
ATOM 1427 C C . ASP A 1 176 ? 4.213 15.151 23.075 1.00 96.31 176 ASP A C 1
ATOM 1429 O O . ASP A 1 176 ? 3.430 14.240 23.329 1.00 96.31 176 ASP A O 1
ATOM 1433 N N . GLU A 1 177 ? 3.809 16.272 22.462 1.00 96.88 177 GLU A N 1
ATOM 1434 C CA . GLU A 1 177 ? 2.432 16.490 22.003 1.00 96.88 177 GLU A CA 1
ATOM 1435 C C . GLU A 1 177 ? 2.051 15.535 20.865 1.00 96.88 177 GLU A C 1
ATOM 1437 O O . GLU A 1 177 ? 0.960 14.967 20.889 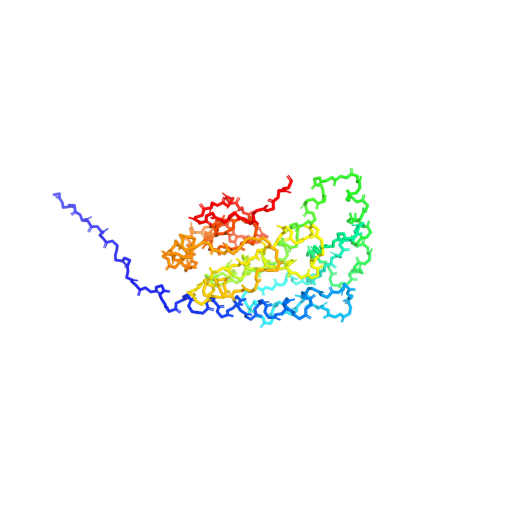1.00 96.88 177 GLU A O 1
ATOM 1442 N N . PHE A 1 178 ? 2.942 15.330 19.889 1.00 96.69 178 PHE A N 1
ATOM 1443 C CA . PHE A 1 178 ? 2.716 14.384 18.799 1.00 96.69 178 PHE A CA 1
ATOM 1444 C C . PHE A 1 178 ? 2.595 12.954 19.330 1.00 96.69 178 PHE A C 1
ATOM 1446 O O . PHE A 1 178 ? 1.651 12.255 18.970 1.00 96.69 178 PHE A O 1
ATOM 1453 N N . ILE A 1 179 ? 3.512 12.548 20.216 1.00 97.19 179 ILE A N 1
ATOM 1454 C CA . ILE A 1 179 ? 3.513 11.224 20.854 1.00 97.19 179 ILE A CA 1
ATOM 1455 C C . ILE A 1 179 ? 2.187 11.006 21.586 1.00 97.19 179 ILE A C 1
ATOM 1457 O O . ILE A 1 179 ? 1.481 10.043 21.305 1.00 97.19 179 ILE A O 1
ATOM 1461 N N . GLN A 1 180 ? 1.788 11.954 22.440 1.00 97.75 180 GLN A N 1
ATOM 1462 C CA . GLN A 1 180 ? 0.535 11.856 23.183 1.00 97.75 180 GLN A CA 1
ATOM 1463 C C . GLN A 1 180 ? -0.687 11.774 22.256 1.00 97.75 180 GLN A C 1
ATOM 1465 O O . GLN A 1 180 ? -1.633 11.048 22.548 1.00 97.75 180 GLN A O 1
ATOM 1470 N N . GLN A 1 181 ? -0.717 12.525 21.153 1.00 98.12 181 GLN A N 1
ATOM 1471 C CA . GLN A 1 181 ? -1.822 12.449 20.194 1.00 98.12 181 GLN A CA 1
ATOM 1472 C C . GLN A 1 181 ? -1.850 11.101 19.463 1.00 98.12 181 GLN A C 1
ATOM 1474 O O . GLN A 1 181 ? -2.927 10.528 19.311 1.00 98.12 181 GLN A O 1
ATOM 1479 N N . ALA A 1 182 ? -0.687 10.587 19.057 1.00 97.75 182 ALA A N 1
ATOM 1480 C CA . ALA A 1 182 ? -0.554 9.301 18.380 1.00 97.75 182 ALA A CA 1
ATOM 1481 C C . ALA A 1 182 ? -0.994 8.127 19.270 1.00 97.75 182 ALA A C 1
ATOM 1483 O O . ALA A 1 182 ? -1.775 7.298 18.819 1.00 97.75 182 ALA A O 1
ATOM 1484 N N . GLU A 1 183 ? -0.588 8.104 20.544 1.00 97.25 183 GLU A N 1
ATOM 1485 C CA . GLU A 1 183 ? -0.979 7.076 21.530 1.00 97.25 183 GLU A CA 1
ATOM 1486 C C . GLU A 1 183 ? -2.497 7.012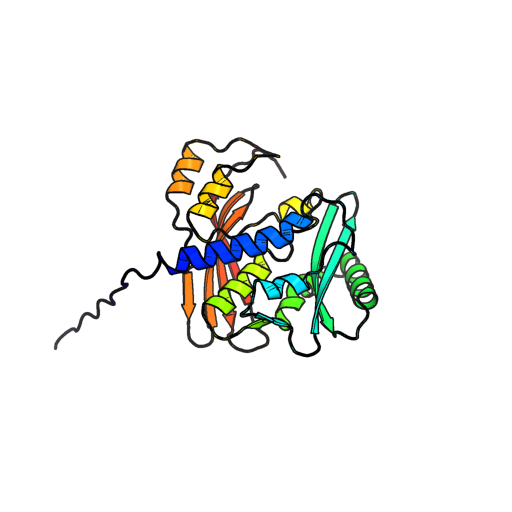 21.791 1.00 97.25 183 GLU A C 1
ATOM 1488 O O . GLU A 1 183 ? -2.996 6.025 22.324 1.00 97.25 183 GLU A O 1
ATOM 1493 N N . ASN A 1 184 ? -3.247 8.064 21.440 1.00 97.25 184 ASN A N 1
ATOM 1494 C CA . ASN A 1 184 ? -4.702 8.122 21.605 1.00 97.25 184 ASN A CA 1
ATOM 1495 C C . ASN A 1 184 ? -5.484 7.765 20.327 1.00 97.25 184 ASN A C 1
ATOM 1497 O O . ASN A 1 184 ? -6.716 7.866 20.323 1.00 97.25 184 ASN A O 1
ATOM 1501 N N . LEU A 1 185 ? -4.806 7.398 19.235 1.00 97.56 185 LEU A N 1
ATOM 1502 C CA . LEU A 1 185 ? -5.462 6.969 18.000 1.00 97.56 185 LEU A CA 1
ATOM 1503 C C . LEU A 1 185 ? -6.058 5.563 18.149 1.00 97.56 185 LEU A C 1
ATOM 1505 O O . LEU A 1 185 ? -5.514 4.721 18.852 1.00 97.56 185 LEU A O 1
ATOM 1509 N N . ASP A 1 186 ? -7.160 5.302 17.439 1.00 96.62 186 ASP A N 1
ATOM 1510 C CA . ASP A 1 186 ? -7.635 3.939 17.172 1.00 96.62 186 ASP A CA 1
ATOM 1511 C C . ASP A 1 186 ? -7.110 3.521 15.790 1.00 96.62 186 ASP A C 1
ATOM 1513 O O . ASP A 1 186 ? -7.588 4.050 14.778 1.00 96.62 186 ASP A O 1
ATOM 1517 N N . PRO A 1 187 ? -6.107 2.631 15.719 1.00 97.00 187 PRO A N 1
ATOM 1518 C CA . PRO A 1 187 ? -5.525 2.200 14.455 1.00 97.00 187 PRO A CA 1
ATOM 1519 C C . PRO A 1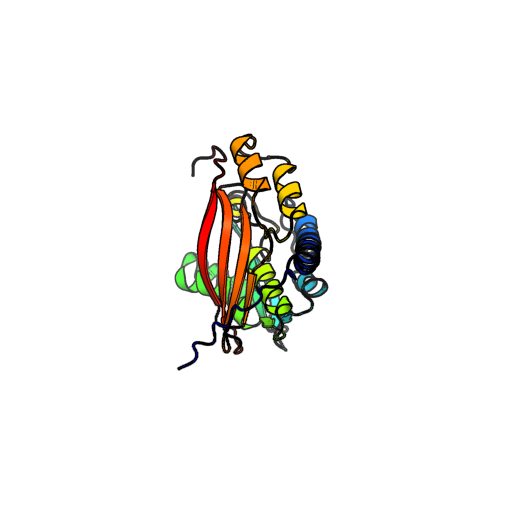 187 ? -6.351 1.115 13.753 1.00 97.00 187 PRO A C 1
ATOM 1521 O O . PRO A 1 187 ? -5.992 0.702 12.654 1.00 97.00 187 PRO A O 1
ATOM 1524 N N . SER A 1 188 ? -7.444 0.631 14.350 1.00 95.94 188 SER A N 1
ATOM 1525 C CA . SER A 1 188 ? -8.212 -0.479 13.783 1.00 95.94 188 SER A CA 1
ATOM 1526 C C . SER A 1 188 ? -8.806 -0.098 12.418 1.00 95.94 188 SER A C 1
ATOM 1528 O O . SER A 1 188 ? -9.518 0.910 12.322 1.00 95.94 188 SER A O 1
ATOM 1530 N N . PRO A 1 189 ? -8.594 -0.896 11.354 1.00 96.81 189 PRO A N 1
ATOM 1531 C CA . PRO A 1 189 ? -9.247 -0.638 10.080 1.00 96.81 189 PRO A CA 1
ATOM 1532 C C . PRO A 1 189 ? -10.768 -0.792 10.220 1.00 96.81 189 PRO A C 1
ATOM 1534 O O . PRO A 1 189 ? -11.267 -1.684 10.909 1.00 96.81 189 PRO A O 1
ATOM 1537 N N . VAL A 1 190 ? -11.521 0.068 9.535 1.00 96.75 190 VAL A N 1
ATOM 1538 C CA . VAL A 1 190 ? -12.985 -0.010 9.466 1.00 96.75 190 VAL A CA 1
ATOM 1539 C C . VAL A 1 190 ? -13.371 -0.488 8.081 1.00 96.75 190 VAL A C 1
ATOM 1541 O O . VAL A 1 190 ? -13.152 0.213 7.098 1.00 96.75 190 VAL A O 1
ATOM 1544 N N . ILE A 1 191 ? -13.967 -1.674 8.006 1.00 96.94 191 ILE A N 1
ATOM 1545 C CA . ILE A 1 191 ? -14.389 -2.275 6.743 1.00 96.94 191 ILE A CA 1
ATOM 1546 C C . ILE A 1 191 ? -15.889 -2.532 6.811 1.00 96.94 191 ILE A C 1
ATOM 1548 O O . ILE A 1 191 ? -16.374 -3.214 7.717 1.00 96.94 191 ILE A O 1
ATOM 1552 N N . GLN A 1 192 ? -16.633 -1.961 5.870 1.00 96.12 192 GLN A N 1
ATOM 1553 C CA . GLN A 1 192 ? -18.087 -2.012 5.857 1.00 96.12 192 GLN A CA 1
ATOM 1554 C C . GLN A 1 192 ? -18.601 -2.471 4.495 1.00 96.12 192 GLN A C 1
ATOM 1556 O O . GLN A 1 192 ? -18.354 -1.828 3.479 1.00 96.12 192 GLN A O 1
ATOM 1561 N N . ASP A 1 193 ? -19.378 -3.551 4.496 1.00 94.75 193 ASP A N 1
ATOM 1562 C CA . ASP A 1 193 ? -20.153 -3.976 3.333 1.00 94.75 193 ASP A CA 1
ATOM 1563 C C . ASP A 1 193 ? -21.359 -3.040 3.139 1.00 94.75 193 ASP A C 1
ATOM 1565 O O . ASP A 1 193 ? -22.174 -2.853 4.050 1.00 94.75 193 ASP A O 1
ATOM 1569 N N . LEU A 1 194 ? -21.450 -2.430 1.958 1.00 95.94 194 LEU A N 1
ATOM 1570 C CA . LEU A 1 194 ? -22.505 -1.501 1.553 1.00 95.94 194 LEU A CA 1
ATOM 1571 C C . LEU A 1 194 ? -23.435 -2.104 0.484 1.00 95.94 194 LEU A C 1
ATOM 1573 O O . LEU A 1 194 ? -24.288 -1.398 -0.052 1.00 95.94 194 LEU A O 1
ATOM 1577 N N . GLY A 1 195 ? -23.323 -3.405 0.198 1.00 94.81 195 GLY A N 1
ATOM 1578 C CA . GLY A 1 195 ? -24.108 -4.111 -0.810 1.00 94.81 195 GLY A CA 1
ATOM 1579 C C . GLY A 1 195 ? -23.309 -4.351 -2.086 1.00 94.81 195 GLY A C 1
ATOM 1580 O O . GLY A 1 195 ? -22.676 -5.393 -2.231 1.00 94.81 195 GLY A O 1
ATOM 1581 N N . ASP A 1 196 ? -23.370 -3.418 -3.035 1.00 96.94 196 ASP A N 1
ATOM 1582 C CA . ASP A 1 196 ? -22.605 -3.472 -4.291 1.00 96.94 196 ASP A CA 1
ATOM 1583 C C . ASP A 1 196 ? -21.183 -2.903 -4.162 1.00 96.94 196 ASP A C 1
ATOM 1585 O O . ASP A 1 196 ? -20.366 -3.069 -5.071 1.00 96.94 196 ASP A O 1
ATOM 1589 N N . GLN A 1 197 ? -20.874 -2.288 -3.020 1.00 97.38 197 GLN A N 1
ATOM 1590 C CA . GLN A 1 197 ? -19.569 -1.729 -2.692 1.00 97.38 197 GLN A CA 1
ATOM 1591 C C . GLN A 1 197 ? -19.114 -2.144 -1.289 1.00 97.38 197 GLN A C 1
ATOM 1593 O O . GLN A 1 197 ? -19.923 -2.497 -0.429 1.00 97.38 197 GLN A O 1
ATOM 1598 N N . VAL A 1 198 ? -17.812 -2.039 -1.042 1.00 97.88 198 VAL A N 1
ATOM 1599 C CA . VAL A 1 198 ? -17.193 -2.137 0.282 1.00 97.88 198 VAL A CA 1
ATOM 1600 C C . VAL A 1 198 ? -16.441 -0.846 0.568 1.00 97.88 198 VAL A C 1
ATOM 1602 O O . VAL A 1 198 ? -15.680 -0.363 -0.269 1.00 97.88 198 VAL A O 1
ATOM 1605 N N . MET A 1 199 ? -16.664 -0.281 1.751 1.00 98.25 199 MET A N 1
ATOM 1606 C CA . MET A 1 199 ? -15.867 0.824 2.271 1.00 98.25 199 MET A CA 1
ATOM 1607 C C . MET A 1 199 ? -14.739 0.266 3.128 1.00 98.25 199 MET A C 1
ATOM 1609 O O . MET A 1 199 ? -14.999 -0.534 4.026 1.00 98.25 199 MET A O 1
ATOM 1613 N N . VAL A 1 200 ? -13.510 0.701 2.870 1.00 98.50 200 VAL A N 1
ATOM 1614 C CA . VAL A 1 200 ? -12.327 0.369 3.667 1.00 98.50 200 VAL A CA 1
ATOM 1615 C C . VAL A 1 200 ? -11.679 1.668 4.128 1.00 98.50 200 VAL A C 1
ATOM 1617 O O . VAL A 1 200 ? -11.182 2.443 3.314 1.00 98.50 200 VAL A O 1
ATOM 1620 N N . LYS A 1 201 ? -11.666 1.914 5.437 1.00 98.38 201 LYS A N 1
ATOM 1621 C CA . LYS A 1 201 ? -10.969 3.039 6.058 1.00 98.38 201 LYS A CA 1
ATOM 1622 C C . LYS A 1 201 ? -9.790 2.526 6.870 1.00 98.38 201 LYS A C 1
ATOM 1624 O O . LYS A 1 201 ? -9.964 1.685 7.748 1.00 98.38 201 LYS A O 1
ATOM 1629 N N . VAL A 1 202 ? -8.608 3.065 6.597 1.00 98.56 202 VAL A N 1
ATOM 1630 C CA . VAL A 1 202 ? -7.354 2.688 7.259 1.00 98.56 202 VAL A CA 1
ATOM 1631 C C . VAL A 1 202 ? -6.658 3.911 7.839 1.00 98.56 202 VAL A C 1
ATOM 1633 O O . VAL A 1 202 ? -6.766 5.017 7.298 1.00 98.56 202 VAL A O 1
ATOM 1636 N N . LEU A 1 203 ? -5.929 3.713 8.935 1.00 98.62 203 LEU A N 1
ATOM 1637 C CA . LEU A 1 203 ? -4.948 4.677 9.410 1.00 98.62 203 LEU A CA 1
ATOM 1638 C C . LEU A 1 203 ? -3.642 4.463 8.637 1.00 98.62 203 LEU A C 1
ATOM 1640 O O . LEU A 1 203 ? -3.222 3.337 8.385 1.00 98.62 203 LEU A O 1
ATOM 1644 N N . THR A 1 204 ? -2.999 5.552 8.243 1.00 98.19 204 THR A N 1
ATOM 1645 C CA . THR A 1 204 ? -1.709 5.543 7.553 1.00 98.19 204 THR A CA 1
ATOM 1646 C C . THR A 1 204 ? -0.745 6.494 8.237 1.00 98.19 204 THR A C 1
ATOM 1648 O O . THR A 1 204 ? -1.169 7.462 8.870 1.00 98.19 204 THR A O 1
ATOM 1651 N N . PHE A 1 205 ? 0.547 6.241 8.080 1.00 97.38 205 PHE A N 1
ATOM 1652 C CA . PHE A 1 205 ? 1.615 7.125 8.522 1.00 97.38 205 PHE A CA 1
ATOM 1653 C C . PHE A 1 205 ? 2.575 7.420 7.366 1.00 97.38 205 PHE A C 1
ATOM 1655 O O . PHE A 1 205 ? 2.879 6.536 6.562 1.00 97.38 205 PHE A O 1
ATOM 1662 N N . THR A 1 206 ? 3.058 8.659 7.312 1.00 94.19 206 THR A N 1
ATOM 1663 C CA . THR A 1 206 ? 4.170 9.109 6.461 1.00 94.19 206 THR A CA 1
ATOM 1664 C C . THR A 1 206 ? 5.128 9.952 7.297 1.00 94.19 206 THR A C 1
ATOM 1666 O O . THR A 1 206 ? 4.689 10.791 8.095 1.00 94.19 206 THR A O 1
ATOM 1669 N N . LYS A 1 207 ? 6.442 9.805 7.076 1.00 91.88 207 LYS A N 1
ATOM 1670 C CA . LYS A 1 207 ? 7.449 10.620 7.774 1.00 91.88 207 LYS A CA 1
ATOM 1671 C C . LYS A 1 207 ? 7.446 12.091 7.349 1.00 91.88 207 LYS A C 1
ATOM 1673 O O . LYS A 1 207 ? 8.159 12.893 7.942 1.00 91.88 207 LYS A O 1
ATOM 1678 N N . TRP A 1 208 ? 6.644 12.477 6.358 1.00 91.12 208 TRP A N 1
ATOM 1679 C CA . TRP A 1 208 ? 6.544 13.869 5.907 1.00 91.12 208 TRP A CA 1
ATOM 1680 C C . TRP A 1 208 ? 5.391 14.639 6.545 1.00 91.12 208 TRP A C 1
ATOM 1682 O O . TRP A 1 208 ? 5.496 15.856 6.696 1.00 91.12 208 TRP A O 1
ATOM 1692 N N . GLY A 1 209 ? 4.303 13.948 6.901 1.00 91.94 209 GLY A N 1
ATOM 1693 C CA . GLY A 1 209 ? 3.036 14.578 7.296 1.00 91.94 209 GLY A CA 1
ATOM 1694 C C . GLY A 1 209 ? 2.356 13.993 8.534 1.00 91.94 209 GLY A C 1
ATOM 1695 O O . GLY A 1 209 ? 1.435 14.621 9.061 1.00 91.94 209 GLY A O 1
ATOM 1696 N N . GLY A 1 210 ? 2.816 12.845 9.038 1.00 95.75 210 GLY A N 1
ATOM 1697 C CA . GLY A 1 210 ? 2.283 12.211 10.243 1.00 95.75 210 GLY A CA 1
ATOM 1698 C C . GLY A 1 210 ? 1.167 11.218 9.944 1.00 95.75 210 GLY A C 1
ATOM 1699 O O . GLY A 1 210 ? 1.176 10.555 8.905 1.00 95.75 210 GLY A O 1
ATOM 1700 N N . PHE A 1 211 ? 0.216 11.101 10.871 1.00 98.19 211 PHE A N 1
ATOM 1701 C CA . PHE A 1 211 ? -0.883 10.148 10.773 1.00 98.19 211 PHE A CA 1
ATOM 1702 C C . PHE A 1 211 ? -2.062 10.726 9.988 1.00 98.19 211 PHE A C 1
ATOM 1704 O O . PHE A 1 211 ? -2.536 11.837 10.255 1.00 98.19 211 PHE A O 1
ATOM 1711 N N . GLN A 1 212 ? -2.574 9.942 9.043 1.00 98.25 212 GLN A N 1
ATOM 1712 C CA . GLN A 1 212 ? -3.691 10.306 8.178 1.00 98.25 212 GLN A CA 1
ATOM 1713 C C . GLN A 1 212 ? -4.640 9.124 8.016 1.00 98.25 212 GLN A C 1
ATOM 1715 O O . GLN A 1 212 ? -4.187 7.993 7.863 1.00 98.25 212 GLN A O 1
ATOM 1720 N N . THR A 1 213 ? -5.945 9.371 7.976 1.00 98.12 213 THR A N 1
ATOM 1721 C CA . THR A 1 213 ? -6.903 8.347 7.548 1.00 98.12 213 THR A CA 1
ATOM 1722 C C . THR A 1 213 ? -7.107 8.402 6.041 1.00 98.12 213 THR A C 1
ATOM 1724 O O . THR A 1 213 ? -7.138 9.486 5.461 1.00 98.12 213 THR A O 1
ATOM 1727 N N . ALA A 1 214 ? -7.233 7.235 5.418 1.00 97.88 214 ALA A N 1
ATOM 1728 C CA . ALA A 1 214 ? -7.569 7.073 4.009 1.00 97.88 214 ALA A CA 1
ATOM 1729 C C . ALA A 1 214 ? -8.839 6.230 3.906 1.00 97.88 214 ALA A C 1
ATOM 1731 O O . ALA A 1 214 ? -8.949 5.214 4.595 1.00 97.88 214 ALA A O 1
ATOM 1732 N N . THR A 1 215 ? -9.789 6.652 3.071 1.00 98.31 215 THR A N 1
ATOM 1733 C CA . THR A 1 215 ? -11.054 5.931 2.865 1.00 98.31 215 THR A CA 1
ATOM 1734 C C . THR A 1 215 ? -11.186 5.527 1.406 1.00 98.31 215 THR A C 1
ATOM 1736 O O . THR A 1 215 ? -11.126 6.373 0.516 1.00 98.31 215 THR A O 1
ATOM 1739 N N . PHE A 1 216 ? -11.391 4.236 1.174 1.00 98.31 216 PHE A N 1
ATOM 1740 C CA . PHE A 1 216 ? -11.583 3.637 -0.136 1.00 98.31 216 PHE A CA 1
ATOM 1741 C C . PHE A 1 216 ? -13.020 3.140 -0.266 1.00 98.31 216 PHE A C 1
ATOM 1743 O O . PHE A 1 216 ? -13.545 2.510 0.651 1.00 98.31 216 PHE A O 1
ATOM 1750 N N . LEU A 1 217 ? -13.643 3.401 -1.410 1.00 98.19 217 LEU A N 1
ATOM 1751 C CA . LEU A 1 217 ? -14.888 2.771 -1.839 1.00 98.19 217 LEU A CA 1
ATOM 1752 C C . LEU A 1 217 ? -14.569 1.855 -3.017 1.00 98.19 217 LEU A C 1
ATOM 1754 O O . LEU A 1 217 ? -14.038 2.312 -4.026 1.00 98.19 217 LEU A O 1
ATOM 1758 N N . ILE A 1 218 ? -14.870 0.568 -2.867 1.00 98.25 218 ILE A N 1
ATOM 1759 C CA . ILE A 1 218 ? -14.481 -0.479 -3.814 1.00 98.25 218 ILE A CA 1
ATOM 1760 C C . ILE A 1 218 ? -15.737 -1.186 -4.308 1.00 98.25 218 ILE A C 1
ATOM 1762 O O . ILE A 1 218 ? -16.505 -1.722 -3.511 1.00 98.25 218 ILE A O 1
ATOM 1766 N N . SER A 1 219 ? -15.953 -1.212 -5.619 1.00 97.81 219 SER A N 1
ATOM 1767 C CA . SER A 1 219 ? -17.022 -1.998 -6.235 1.00 97.81 219 SER A CA 1
ATOM 1768 C C . SER A 1 219 ? -16.770 -3.495 -6.065 1.00 97.81 219 SER A C 1
ATOM 1770 O O . SER A 1 219 ? -15.676 -3.990 -6.338 1.00 97.81 219 SER A O 1
ATOM 1772 N N . LYS A 1 220 ? -17.800 -4.254 -5.677 1.00 97.31 220 LYS A N 1
ATOM 1773 C CA . LYS A 1 220 ? -17.721 -5.723 -5.621 1.00 97.31 220 LYS A CA 1
ATOM 1774 C C . LYS A 1 220 ? -17.699 -6.375 -7.004 1.00 97.31 220 LYS A C 1
ATOM 1776 O O . LYS A 1 220 ? -17.336 -7.541 -7.138 1.00 97.31 220 LYS A O 1
ATOM 1781 N N . LYS A 1 221 ? -18.117 -5.645 -8.041 1.00 97.31 221 LYS A N 1
ATOM 1782 C CA . LYS A 1 221 ? -18.076 -6.118 -9.425 1.00 97.31 221 LYS A CA 1
ATOM 1783 C C . LYS A 1 221 ? -16.632 -6.079 -9.926 1.00 97.31 221 LYS A C 1
ATOM 1785 O O . LYS A 1 221 ? -15.973 -5.067 -9.748 1.00 97.31 221 LYS A O 1
ATOM 1790 N N . PHE A 1 222 ? -16.195 -7.149 -10.586 1.00 96.31 222 PHE A N 1
ATOM 1791 C CA . PHE A 1 222 ? -14.908 -7.215 -11.281 1.00 96.31 222 PHE A CA 1
ATOM 1792 C C . PHE A 1 222 ? -15.038 -6.726 -12.748 1.00 96.31 222 PHE A C 1
ATOM 1794 O O . PHE A 1 222 ? -16.042 -7.069 -13.394 1.00 96.31 222 PHE A O 1
ATOM 1801 N N . PRO A 1 223 ? -14.069 -5.963 -13.300 1.00 96.25 223 PRO A N 1
ATOM 1802 C CA . PRO A 1 223 ? -12.934 -5.344 -12.600 1.00 96.25 223 PRO A CA 1
ATOM 1803 C C . PRO A 1 223 ? -13.410 -4.319 -11.562 1.00 96.25 223 PRO A C 1
ATOM 1805 O O . PRO A 1 223 ? -14.456 -3.689 -11.744 1.00 96.25 223 PRO A O 1
ATOM 1808 N N . HIS A 1 224 ? -12.676 -4.213 -10.452 1.00 96.31 224 HIS A N 1
ATOM 1809 C CA . HIS A 1 224 ? -13.072 -3.398 -9.307 1.00 96.31 224 HIS A CA 1
ATOM 1810 C C . HIS A 1 224 ? -12.909 -1.907 -9.612 1.00 96.31 224 HIS A C 1
ATOM 1812 O O . HIS A 1 224 ? -11.802 -1.422 -9.808 1.00 96.31 224 HIS A O 1
ATOM 1818 N N . GLU A 1 225 ? -14.005 -1.150 -9.576 1.00 96.06 225 GLU A N 1
ATOM 1819 C CA . GLU A 1 225 ? -13.926 0.313 -9.531 1.00 96.06 225 GLU A CA 1
ATOM 1820 C C . GLU A 1 225 ? -13.511 0.752 -8.119 1.00 96.06 225 GLU A C 1
ATOM 1822 O O . GLU A 1 225 ? -14.199 0.430 -7.145 1.00 96.06 225 GLU A O 1
ATOM 1827 N N . ILE A 1 226 ? -12.394 1.475 -8.008 1.00 96.25 226 ILE A N 1
ATOM 1828 C CA . ILE A 1 226 ? -11.803 1.900 -6.734 1.00 96.25 226 ILE A CA 1
ATOM 1829 C C . ILE A 1 226 ? -11.767 3.424 -6.679 1.00 96.25 226 ILE A C 1
ATOM 1831 O O . ILE A 1 226 ? -11.168 4.082 -7.526 1.00 96.25 226 ILE A O 1
ATOM 1835 N N . GLN A 1 227 ? -12.378 3.993 -5.645 1.00 96.56 227 GLN A N 1
ATOM 1836 C CA . GLN A 1 227 ? -12.351 5.423 -5.373 1.00 96.56 227 GLN A CA 1
ATOM 1837 C C . GLN A 1 227 ? -11.671 5.685 -4.030 1.00 96.56 227 GLN A C 1
ATOM 1839 O O . GLN A 1 227 ? -12.125 5.202 -2.997 1.00 96.56 227 GLN A O 1
ATOM 1844 N N . LEU A 1 228 ? -10.624 6.508 -4.038 1.00 95.44 228 LEU A N 1
ATOM 1845 C CA . LEU A 1 228 ? -10.031 7.084 -2.833 1.00 95.44 228 LEU A CA 1
ATOM 1846 C C . LEU A 1 228 ? -10.723 8.420 -2.520 1.00 95.44 228 LEU A C 1
ATOM 1848 O O . LEU A 1 228 ? -10.664 9.350 -3.321 1.00 95.44 228 LEU A O 1
ATOM 1852 N N . ASP A 1 229 ? -11.332 8.541 -1.340 1.00 92.06 229 ASP A N 1
ATOM 1853 C CA . ASP A 1 229 ? -11.980 9.776 -0.852 1.00 92.06 229 ASP A CA 1
ATOM 1854 C C . ASP A 1 229 ? -10.973 10.790 -0.256 1.00 92.06 229 ASP A C 1
ATOM 1856 O O . ASP A 1 229 ? -11.320 11.735 0.448 1.00 92.06 229 ASP A O 1
ATOM 1860 N N . GLY A 1 230 ? -9.687 10.592 -0.547 1.00 89.94 230 GLY A N 1
ATOM 1861 C CA . GLY A 1 230 ? -8.575 11.418 -0.092 1.00 89.94 230 GLY A CA 1
ATOM 1862 C C . GLY A 1 230 ? -7.974 10.980 1.244 1.00 89.94 230 GLY A C 1
ATOM 1863 O O . GLY A 1 230 ? -8.269 9.912 1.783 1.00 89.94 230 GLY A O 1
ATOM 1864 N N . TYR A 1 231 ? -7.085 11.835 1.749 1.00 94.12 231 TYR A N 1
ATOM 1865 C CA . TYR A 1 231 ? -6.394 11.661 3.023 1.00 94.12 231 TYR A CA 1
ATOM 1866 C C . TYR A 1 231 ? -6.803 12.768 3.993 1.00 94.12 231 TYR A C 1
ATOM 1868 O O . TYR A 1 231 ? -6.691 13.953 3.673 1.00 94.12 231 TYR A O 1
ATOM 1876 N N . GLU A 1 232 ? -7.220 12.387 5.196 1.00 97.19 232 GLU A N 1
ATOM 1877 C CA . GLU A 1 232 ? -7.520 13.314 6.287 1.00 97.19 232 GLU A CA 1
ATOM 1878 C C . GLU A 1 232 ? -6.440 13.196 7.364 1.00 97.19 232 GLU A C 1
ATOM 1880 O O . GLU A 1 232 ? -6.289 12.144 7.984 1.00 97.19 232 GLU A O 1
ATOM 1885 N N . THR A 1 233 ? -5.686 14.270 7.602 1.00 97.69 233 THR A N 1
ATOM 1886 C CA . THR A 1 233 ? -4.687 14.304 8.677 1.00 97.69 233 THR A CA 1
ATOM 1887 C C . THR A 1 233 ? -5.369 14.266 10.041 1.00 97.69 233 THR A C 1
ATOM 1889 O O . THR A 1 233 ? -6.162 15.149 10.359 1.00 97.69 233 THR A O 1
ATOM 1892 N N . VAL A 1 234 ? -5.006 13.276 10.861 1.00 98.06 234 VAL A N 1
ATOM 1893 C CA . VAL A 1 234 ? -5.517 13.118 12.234 1.00 98.06 234 VAL A CA 1
ATOM 1894 C C . VAL A 1 234 ? -4.506 13.561 13.285 1.00 98.06 234 VAL A C 1
ATOM 1896 O O . VAL A 1 234 ? -4.894 14.150 14.289 1.00 98.06 234 VAL A O 1
ATOM 1899 N N . VAL A 1 235 ? -3.212 13.350 13.030 1.00 98.00 235 VAL A N 1
ATOM 1900 C CA . VAL A 1 235 ? -2.113 13.870 13.853 1.00 98.00 235 VAL A CA 1
ATOM 1901 C C . VAL A 1 235 ? -1.041 14.388 12.910 1.00 98.00 235 VAL A C 1
ATOM 1903 O O . VAL A 1 235 ? -0.377 13.617 12.216 1.00 98.00 235 VAL A O 1
ATOM 1906 N N . ALA A 1 236 ? -0.895 15.709 12.855 1.00 96.88 236 ALA A N 1
ATOM 1907 C CA . ALA A 1 236 ? 0.064 16.348 11.968 1.00 96.88 236 ALA A CA 1
ATOM 1908 C C . ALA A 1 236 ? 1.484 16.211 12.525 1.00 96.88 236 ALA A C 1
ATOM 1910 O O . ALA A 1 236 ? 1.751 16.588 13.664 1.00 96.88 236 ALA A O 1
ATOM 1911 N N . TYR A 1 237 ? 2.408 15.746 11.691 1.00 94.56 237 TYR A N 1
ATOM 1912 C CA . TYR A 1 237 ? 3.835 15.785 11.985 1.00 94.56 237 TYR A CA 1
ATOM 1913 C C . TYR A 1 237 ? 4.502 16.860 11.132 1.00 94.56 237 TYR A C 1
ATOM 1915 O O . TYR A 1 237 ? 4.357 16.888 9.911 1.00 94.56 237 TYR A O 1
ATOM 1923 N N . ASN A 1 238 ? 5.249 17.751 11.779 1.00 91.88 238 ASN A N 1
ATOM 1924 C CA . ASN A 1 238 ? 6.107 18.702 11.092 1.00 91.88 238 ASN A CA 1
ATOM 1925 C C . ASN A 1 238 ? 7.534 18.156 11.060 1.00 91.88 238 ASN A C 1
ATOM 1927 O O . ASN A 1 238 ? 8.298 18.353 12.001 1.00 91.88 238 ASN A O 1
ATOM 1931 N N . CYS A 1 239 ? 7.905 17.519 9.951 1.00 89.56 239 CYS A N 1
ATOM 1932 C CA . CYS A 1 239 ? 9.255 16.994 9.763 1.00 89.56 239 CYS A CA 1
ATOM 1933 C C . CYS A 1 239 ? 10.331 18.086 9.609 1.00 89.56 239 CYS A C 1
ATOM 1935 O O . CYS A 1 239 ? 11.516 17.779 9.547 1.00 89.56 239 CYS A O 1
ATOM 1937 N N . GLY A 1 240 ? 9.965 19.370 9.521 1.00 88.31 240 GLY A N 1
ATOM 1938 C CA . GLY A 1 240 ? 10.907 20.485 9.375 1.00 88.31 240 GLY A CA 1
ATOM 1939 C C . GLY A 1 240 ? 11.543 20.619 7.985 1.00 88.31 240 GLY A C 1
ATOM 1940 O O . GLY A 1 240 ? 12.259 21.595 7.740 1.00 88.31 240 GLY A O 1
ATOM 1941 N N . VAL A 1 241 ? 11.264 19.692 7.064 1.00 83.88 241 VAL A N 1
ATOM 1942 C CA . VAL A 1 241 ? 11.680 19.763 5.659 1.00 83.88 241 VAL A CA 1
ATOM 1943 C C . VAL A 1 241 ? 10.727 20.680 4.891 1.00 83.88 241 VAL A C 1
ATOM 1945 O O . VAL A 1 241 ? 9.513 20.640 5.077 1.00 83.88 241 VAL A O 1
ATOM 1948 N N . ARG A 1 242 ? 11.285 21.544 4.039 1.00 77.50 242 ARG A N 1
ATOM 1949 C CA . ARG A 1 242 ? 10.517 22.413 3.138 1.00 77.50 242 ARG A CA 1
ATOM 1950 C C . ARG A 1 242 ? 10.641 21.870 1.721 1.00 77.50 242 ARG A C 1
ATOM 1952 O O . ARG A 1 242 ? 11.768 21.702 1.257 1.00 77.50 242 ARG A O 1
ATOM 1959 N N . PHE A 1 243 ? 9.501 21.617 1.091 1.00 68.88 243 PHE A N 1
ATOM 1960 C CA . PHE A 1 243 ? 9.385 21.194 -0.303 1.00 68.88 243 PHE A CA 1
ATOM 1961 C C . PHE A 1 243 ? 9.283 22.408 -1.231 1.00 68.88 243 PHE A C 1
ATOM 1963 O O . PHE A 1 243 ? 8.706 23.435 -0.793 1.00 68.88 243 PHE A O 1
#

Mean predicted aligned error: 6.44 Å

Solvent-accessible surface area (backbone atoms only — not comparable to full-atom values): 13919 Å² total; per-residue (Å²): 139,83,85,81,81,81,78,77,79,85,68,94,62,59,81,68,54,19,55,60,47,31,50,51,48,50,58,51,47,55,63,32,56,79,41,44,83,41,81,87,55,86,90,80,64,65,68,60,58,51,50,78,68,36,71,40,42,44,56,35,92,68,41,37,63,46,69,44,76,50,69,57,99,69,32,18,36,46,38,50,31,55,41,51,66,90,57,63,64,68,60,56,48,53,50,50,59,58,30,57,81,73,36,62,69,64,37,53,49,50,60,53,51,27,51,57,41,50,44,61,46,101,44,77,64,15,57,49,42,52,50,47,46,72,64,40,66,51,64,29,38,42,24,66,70,34,51,74,68,50,45,44,76,27,24,22,71,67,46,53,52,50,60,76,69,50,83,77,89,70,63,54,81,82,47,73,67,52,52,57,55,56,76,69,59,80,29,53,59,48,72,45,85,70,79,67,32,36,39,42,33,38,31,29,39,28,80,70,50,26,33,26,38,38,39,36,44,33,38,74,54,82,62,48,52,75,44,76,81,51,75,46,76,77,42,76,37,78,22,81,76,83,132
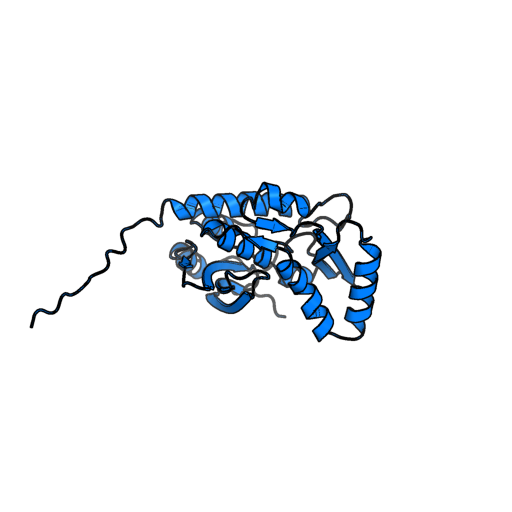
Foldseek 3Di:
DDDDDPPPPPPPPQPVVLVVLQVLLVVLVVLQVQFAPHADDQVRHDLQCLCVSLVQKDFAPQKDKDWDWDDDPFFIWIAIAIDGPPDDVVVVNVVLVVCVVPPVVVNVCRSCVRLLGMDGHPDLSSVSSSVQCVLCVTVHNGTDCSLVSDKGWQRDLVSLVCVLPDDCPAFDRDDPVLNVQSNPDDQHWDWDDPDQWIKIKGWMQHLAWGIWIWIWIWGPDHVIDIDIPDIGDRRTDHRVDDD